Protein AF-A0A9E3U2T3-F1 (afdb_monomer_lite)

Foldseek 3Di:
DCLVCVVPDPVLVVQCPDPDQLSNQLSVQVVVLSPDDPVPRDPPVVSSLRSDDLVNCLVVLVLVSNQVVVVVCPPPDDDPPVCPVSNVLSVLLVVLLVQLVVCQVVLPLVSNQVSDDCVSQVPRPVCPVSNVLSVCSVVVVVLLVQLVVCVVVVVVVSNQVSCVVCVVNLPPGPSCVVSVLVNVLSVLLVVLVVLLVDLQRQLVVSLVSVVVSVVSVHDPSNVVCVVSNVLSVLLVVLVVQLVVLVVPDPDDDALVSLVSLLVSDDCVRQVPHPVCVVSVVVNVVSVVQVVLVVVLVVLLVVPDLVSLVVLLVSVVVGDPNHDPVSVVVNVLSVQLNVLVVQLVVCVVVVPPVSNVVSVVSNVD

Secondary structure (DSSP, 8-state):
-TTT-GGG-HHHHHHHT-S-HHHHHHHHHHHHHTTS-GGGSPPHHHHHTTSS-HHHHHHTT-HHHHHHHHHHH-TTS---TTTHHHHHHHHHHHHHHHHHHHHHHHT-HHHHHHH--HHHHTT-GGGHHHHHHHHTHHHHHHHHHHHHHHHHTT-HHHHHHHHHHTHHHHTT-GGGHHHHHHHHHHHHHHHHHHHHH-SSS-HHHHHHHHHHHHHTT--HHHHTTHHHHHHHHHHHHHHHHHHHHHHT--SS--HHHHHHHHHH--HHHHTT-GGGHHHHHHHHHHHHHHHHHHHHHHHHHT--HHHHHHHHHGGGTS-TTS-HHHHHHHHHHHHHHHHHHHHHHHHHHT-HHHHHHHHHHHH-

Structure (mmCIF, N/CA/C/O backbone):
data_AF-A0A9E3U2T3-F1
#
_entry.id   AF-A0A9E3U2T3-F1
#
loop_
_atom_site.group_PDB
_atom_site.id
_atom_site.type_symbol
_atom_site.label_atom_id
_atom_site.label_alt_id
_atom_site.label_comp_id
_atom_site.label_asym_id
_atom_site.label_entity_id
_atom_site.label_seq_id
_atom_site.pdbx_PDB_ins_code
_atom_site.Cartn_x
_atom_site.Cartn_y
_atom_site.Cartn_z
_atom_site.occupancy
_atom_site.B_iso_or_equiv
_atom_site.auth_seq_id
_atom_site.auth_comp_id
_atom_site.auth_asym_id
_atom_site.auth_atom_id
_atom_site.pdbx_PDB_model_num
ATOM 1 N N . ASP A 1 1 ? -34.387 -46.634 46.343 1.00 61.22 1 ASP A N 1
ATOM 2 C CA . ASP A 1 1 ? -34.882 -45.942 47.549 1.00 61.22 1 ASP A CA 1
ATOM 3 C C . ASP A 1 1 ? -34.558 -44.452 47.548 1.00 61.22 1 ASP A C 1
ATOM 5 O O . ASP A 1 1 ? -35.497 -43.676 47.438 1.00 61.22 1 ASP A O 1
ATOM 9 N N . ASP A 1 2 ? -33.288 -44.026 47.555 1.00 62.44 2 ASP A N 1
ATOM 10 C CA . ASP A 1 2 ? -32.929 -42.590 47.659 1.00 62.44 2 ASP A CA 1
ATOM 11 C C . ASP A 1 2 ? -33.458 -41.689 46.524 1.00 62.44 2 ASP A C 1
ATOM 13 O O . ASP A 1 2 ? -33.823 -40.544 46.768 1.00 62.44 2 ASP A O 1
ATOM 17 N N . PHE A 1 3 ? -33.551 -42.195 45.289 1.00 62.09 3 PHE A N 1
ATOM 18 C CA . PHE A 1 3 ? -34.118 -41.440 44.158 1.00 62.09 3 PHE A CA 1
ATOM 19 C C . PHE A 1 3 ? -35.652 -41.499 44.083 1.00 62.09 3 PHE A C 1
ATOM 21 O O . PHE A 1 3 ? -36.267 -40.631 43.473 1.00 62.09 3 PHE A O 1
ATOM 28 N N . GLU A 1 4 ? -36.274 -42.515 44.689 1.00 73.50 4 GLU A N 1
ATOM 29 C CA . GLU A 1 4 ? -37.733 -42.709 44.659 1.00 73.50 4 GLU A CA 1
ATOM 30 C C . GLU A 1 4 ? -38.429 -41.999 45.827 1.00 73.50 4 GLU A C 1
ATOM 32 O O . GLU A 1 4 ? -39.558 -41.531 45.690 1.00 73.50 4 GLU A O 1
ATOM 37 N N . ASN A 1 5 ? -37.745 -41.874 46.969 1.00 79.06 5 ASN A N 1
ATOM 38 C CA . ASN A 1 5 ? -38.200 -41.113 48.127 1.00 79.06 5 ASN A CA 1
ATOM 39 C C . ASN A 1 5 ? -37.052 -40.267 48.712 1.00 79.06 5 ASN A C 1
ATOM 41 O O . ASN A 1 5 ? -36.531 -40.584 49.785 1.00 79.06 5 ASN A O 1
ATOM 45 N N . PRO A 1 6 ? -36.665 -39.169 48.036 1.00 72.25 6 PRO A N 1
ATOM 46 C CA . PRO A 1 6 ? -35.539 -38.329 48.451 1.00 72.25 6 PRO A CA 1
ATOM 47 C C . PRO A 1 6 ? -35.699 -37.742 49.858 1.00 72.25 6 PRO A C 1
ATOM 49 O O . PRO A 1 6 ? -34.720 -37.606 50.585 1.00 72.25 6 PRO A O 1
ATOM 52 N N . ASN A 1 7 ? -36.934 -37.476 50.293 1.00 77.00 7 ASN A N 1
ATOM 53 C CA . ASN A 1 7 ? -37.216 -36.979 51.644 1.00 77.00 7 ASN A CA 1
ATOM 54 C C . ASN A 1 7 ? -36.947 -38.025 52.743 1.00 77.00 7 ASN A C 1
ATOM 56 O O . ASN A 1 7 ? -36.809 -37.659 53.907 1.00 77.00 7 ASN A O 1
ATOM 60 N N . GLY A 1 8 ? -36.918 -39.315 52.394 1.00 82.44 8 GLY A N 1
ATOM 61 C CA . GLY A 1 8 ? -36.577 -40.413 53.299 1.00 82.44 8 GLY A CA 1
ATOM 62 C C . GLY A 1 8 ? -35.098 -40.805 53.265 1.00 82.44 8 GLY A C 1
ATOM 63 O O . GLY A 1 8 ? -34.694 -41.673 54.035 1.00 82.44 8 GLY A O 1
ATOM 64 N N . SER A 1 9 ? -34.298 -40.189 52.386 1.00 88.94 9 SER A N 1
ATOM 65 C CA . SER A 1 9 ? -32.877 -40.498 52.251 1.00 88.94 9 SER A CA 1
ATOM 66 C C . SER A 1 9 ? -32.086 -39.975 53.448 1.00 88.94 9 SER A C 1
ATOM 68 O O . SER A 1 9 ? -32.135 -38.787 53.780 1.00 88.94 9 SER A O 1
ATOM 70 N N . GLN A 1 10 ? -31.301 -40.852 54.077 1.00 89.50 10 GLN A N 1
ATOM 71 C CA . GLN A 1 10 ? -30.403 -40.461 55.163 1.00 89.50 10 GLN A CA 1
ATOM 72 C C . GLN A 1 10 ? -29.335 -39.469 54.673 1.00 89.50 10 GLN A C 1
ATOM 74 O O . GLN A 1 10 ? -29.026 -38.514 55.381 1.00 89.50 10 GLN A O 1
ATOM 79 N N . LEU A 1 11 ? -28.853 -39.625 53.434 1.00 88.31 11 LEU A N 1
ATOM 80 C CA . LEU A 1 11 ? -27.885 -38.714 52.819 1.00 88.31 11 LEU A CA 1
ATOM 81 C C . LEU A 1 11 ? -28.464 -37.306 52.633 1.00 88.31 11 LEU A C 1
ATOM 83 O O . LEU A 1 11 ? -27.784 -36.325 52.916 1.00 88.31 11 LEU A O 1
ATOM 87 N N . TYR A 1 12 ? -29.724 -37.191 52.198 1.00 87.50 12 TYR A N 1
ATOM 88 C CA . TYR A 1 12 ? -30.392 -35.890 52.092 1.00 87.50 12 TYR A CA 1
ATOM 89 C C . TYR A 1 12 ? -30.463 -35.194 53.455 1.00 87.50 12 TYR A C 1
ATOM 91 O O . TYR A 1 12 ? -30.139 -34.013 53.565 1.00 87.50 12 TYR A O 1
ATOM 99 N N . MET A 1 13 ? -30.820 -35.933 54.509 1.00 89.19 13 MET A N 1
ATOM 100 C CA . MET A 1 13 ? -30.856 -35.388 55.866 1.00 89.19 13 MET A CA 1
ATOM 101 C C . MET A 1 13 ? -29.459 -34.981 56.346 1.00 89.19 13 MET A C 1
ATOM 103 O O . MET A 1 13 ? -29.314 -33.890 56.887 1.00 89.19 13 MET A O 1
ATOM 107 N N . GLU A 1 14 ? -28.427 -35.791 56.116 1.00 92.94 14 GLU A N 1
ATOM 108 C CA . GLU A 1 14 ? -27.043 -35.458 56.479 1.00 92.94 14 GLU A CA 1
ATOM 109 C C . GLU A 1 14 ? -26.546 -34.194 55.760 1.00 92.94 14 GLU A C 1
ATOM 111 O O . GLU A 1 14 ? -25.988 -33.302 56.400 1.00 92.94 14 GLU A O 1
ATOM 116 N N . LEU A 1 15 ? -26.822 -34.060 54.459 1.00 91.75 15 LEU A N 1
ATOM 117 C CA . LEU A 1 15 ? -26.457 -32.883 53.669 1.00 91.75 15 LEU A CA 1
ATOM 118 C C . LEU A 1 15 ? -27.230 -31.621 54.094 1.00 91.75 15 LEU A C 1
ATOM 120 O O . LEU A 1 15 ? -26.636 -30.550 54.209 1.00 91.75 15 LEU A O 1
ATOM 124 N N . MET A 1 16 ? -28.523 -31.742 54.416 1.00 90.19 16 MET A N 1
ATOM 125 C CA . MET A 1 16 ? -29.333 -30.639 54.958 1.00 90.19 16 MET A CA 1
ATOM 126 C C . MET A 1 16 ? -28.899 -30.203 56.368 1.00 90.19 16 MET A C 1
ATOM 128 O O . MET A 1 16 ? -29.184 -29.076 56.766 1.00 90.19 16 MET A O 1
ATOM 132 N N . HIS A 1 17 ? -28.198 -31.059 57.119 1.00 91.94 17 HIS A N 1
ATOM 133 C CA . HIS A 1 17 ? -27.599 -30.727 58.419 1.00 91.94 17 HIS A CA 1
ATOM 134 C C . HIS A 1 17 ? -26.103 -30.390 58.321 1.00 91.94 17 HIS A C 1
ATOM 136 O O . HIS A 1 17 ? -25.444 -30.237 59.353 1.00 91.94 17 HIS A O 1
ATOM 142 N N . SER A 1 18 ? -25.558 -30.252 57.107 1.00 93.88 18 SER A N 1
ATOM 143 C CA . SER A 1 18 ? -24.175 -29.821 56.909 1.00 93.88 18 SER A CA 1
ATOM 144 C C . SER A 1 18 ? -23.916 -28.498 57.647 1.00 93.88 18 SER A C 1
ATOM 146 O O . SER A 1 18 ? -24.774 -27.606 57.626 1.00 93.88 18 SER A O 1
ATOM 148 N N . PRO A 1 19 ? -22.754 -28.326 58.307 1.00 88.50 19 PRO A N 1
ATOM 149 C CA . PRO A 1 19 ? -22.376 -27.039 58.887 1.00 88.50 19 PRO A CA 1
ATOM 150 C C . PRO A 1 19 ? -22.131 -25.970 57.811 1.00 88.50 19 PRO A C 1
ATOM 152 O O . PRO A 1 19 ? -22.237 -24.784 58.110 1.00 88.50 19 PRO A O 1
ATOM 155 N N . ASP A 1 20 ? -21.836 -26.392 56.580 1.00 85.62 20 ASP A N 1
ATOM 156 C CA . ASP A 1 20 ? -21.649 -25.525 55.420 1.00 85.62 20 ASP A CA 1
ATOM 157 C C . ASP A 1 20 ? -23.006 -25.144 54.809 1.00 85.62 20 ASP A C 1
ATOM 159 O O . ASP A 1 20 ? -23.767 -26.005 54.357 1.00 85.62 20 ASP A O 1
ATOM 163 N N . GLU A 1 21 ? -23.308 -23.846 54.812 1.00 77.69 21 GLU A N 1
ATOM 164 C CA . GLU A 1 21 ? -24.545 -23.275 54.278 1.00 77.69 21 GLU A CA 1
ATOM 165 C C . GLU A 1 21 ? -24.707 -23.527 52.776 1.00 77.69 21 GLU A C 1
ATOM 167 O O . GLU A 1 21 ? -25.792 -23.914 52.349 1.00 77.69 21 GLU A O 1
ATOM 172 N N . GLN A 1 22 ? -23.621 -23.458 51.998 1.00 76.38 22 GLN A N 1
ATOM 173 C CA . GLN A 1 22 ? -23.669 -23.688 50.551 1.00 76.38 22 GLN A CA 1
ATOM 174 C C . GLN A 1 22 ? -24.064 -25.129 50.230 1.00 76.38 22 GLN A C 1
ATOM 176 O O . GLN A 1 22 ? -24.815 -25.382 49.288 1.00 76.38 22 GLN A O 1
ATOM 181 N N . VAL A 1 23 ? -23.595 -26.086 51.037 1.00 83.00 23 VAL A N 1
ATOM 182 C CA . VAL A 1 23 ? -23.966 -27.500 50.896 1.00 83.00 23 VAL A CA 1
ATOM 183 C C . VAL A 1 23 ? -25.451 -27.694 51.186 1.00 83.00 23 VAL A C 1
ATOM 185 O O . VAL A 1 23 ? -26.111 -28.440 50.462 1.00 83.00 23 VAL A O 1
ATOM 188 N N . ARG A 1 24 ? -26.000 -27.013 52.198 1.00 86.94 24 ARG A N 1
ATOM 189 C CA . ARG A 1 24 ? -27.434 -27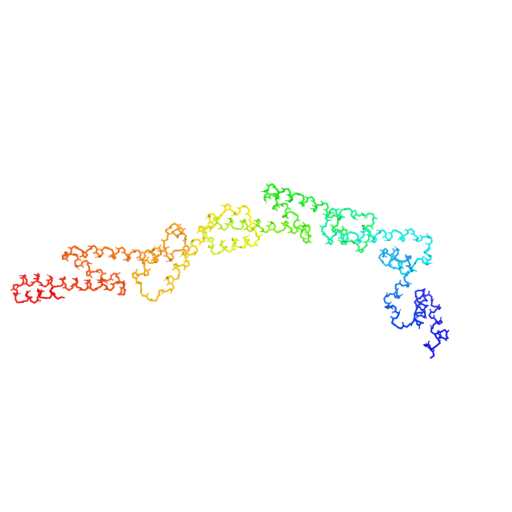.089 52.512 1.00 86.94 24 ARG A CA 1
ATOM 190 C C . ARG A 1 24 ? -28.284 -26.487 51.397 1.00 86.94 24 ARG A C 1
ATOM 192 O O . ARG A 1 24 ? -29.224 -27.140 50.947 1.00 86.94 24 ARG A O 1
ATOM 199 N N . ASP A 1 25 ? -27.924 -25.302 50.915 1.00 77.12 25 ASP A N 1
ATOM 200 C CA . ASP A 1 25 ? -28.669 -24.604 49.865 1.00 77.12 25 ASP A CA 1
ATOM 201 C C . ASP A 1 25 ? -28.625 -25.375 48.546 1.00 77.12 25 ASP A C 1
ATOM 203 O O . ASP A 1 25 ? -29.668 -25.627 47.941 1.00 77.12 25 ASP A O 1
ATOM 207 N N . LEU A 1 26 ? -27.443 -25.854 48.139 1.00 82.94 26 LEU A N 1
ATOM 208 C CA . LEU A 1 26 ? -27.295 -26.701 46.955 1.00 82.94 26 LEU A CA 1
ATOM 209 C C . LEU A 1 26 ? -28.137 -27.975 47.075 1.00 82.94 26 LEU A C 1
ATOM 211 O O . LEU A 1 26 ? -28.807 -28.370 46.125 1.00 82.94 26 LEU A O 1
ATOM 215 N N . THR A 1 27 ? -28.138 -28.607 48.248 1.00 85.75 27 THR A N 1
ATOM 216 C CA . THR A 1 27 ? -28.924 -29.821 48.503 1.00 85.75 27 THR A CA 1
ATOM 217 C C . THR A 1 27 ? -30.422 -29.546 48.409 1.00 85.75 27 THR A C 1
ATOM 219 O O . THR A 1 27 ? -31.152 -30.315 47.778 1.00 85.75 27 THR A O 1
ATOM 222 N N . HIS A 1 28 ? -30.885 -28.432 48.981 1.00 82.69 28 HIS A N 1
ATOM 223 C CA . HIS A 1 28 ? -32.276 -28.007 48.879 1.00 82.69 28 HIS A CA 1
ATOM 224 C C . HIS A 1 28 ? -32.682 -27.761 47.419 1.00 82.69 28 HIS A C 1
ATOM 226 O O . HIS A 1 28 ? -33.719 -28.256 46.967 1.00 82.69 28 HIS A O 1
ATOM 232 N N . TYR A 1 29 ? -31.842 -27.057 46.659 1.00 77.69 29 TYR A N 1
ATOM 233 C CA . TYR A 1 29 ? -32.100 -26.734 45.259 1.00 77.69 29 TYR A CA 1
ATOM 234 C C . TYR A 1 29 ? -32.064 -27.951 44.343 1.00 77.69 29 TYR A C 1
ATOM 236 O O . TYR A 1 29 ? -32.981 -28.128 43.544 1.00 77.69 29 TYR A O 1
ATOM 244 N N . LEU A 1 30 ? -31.067 -28.828 44.474 1.00 82.56 30 LEU A N 1
ATOM 245 C CA . LEU A 1 30 ? -31.006 -30.069 43.699 1.00 82.56 30 LEU A CA 1
ATOM 246 C C . LEU A 1 30 ? -32.258 -30.926 43.931 1.00 82.56 30 LEU A C 1
ATOM 248 O O . LEU A 1 30 ? -32.783 -31.508 42.981 1.00 82.56 30 LEU A O 1
ATOM 252 N N . MET A 1 31 ? -32.801 -30.937 45.153 1.00 83.62 31 MET A N 1
ATOM 253 C CA . MET A 1 31 ? -34.059 -31.634 45.433 1.00 83.62 31 MET A CA 1
ATOM 254 C C . MET A 1 31 ? -35.308 -30.931 44.908 1.00 83.62 31 MET A C 1
ATOM 256 O O . MET A 1 31 ? -36.280 -31.609 44.568 1.00 83.62 31 MET A O 1
ATOM 260 N N . GLN A 1 32 ? -35.316 -29.601 44.800 1.00 79.81 32 GLN A N 1
ATOM 261 C CA . GLN A 1 32 ? -36.373 -28.914 44.057 1.00 79.81 32 GLN A CA 1
ATOM 262 C C . GLN A 1 32 ? -36.290 -29.232 42.561 1.00 79.81 32 GLN A C 1
ATOM 264 O O . GLN A 1 32 ? -37.312 -29.554 41.958 1.00 79.81 32 GLN A O 1
ATOM 269 N N . LEU A 1 33 ? -35.088 -29.205 41.981 1.00 81.88 33 LEU A N 1
ATOM 270 C CA . LEU A 1 33 ? -34.841 -29.482 40.564 1.00 81.88 33 LEU A CA 1
ATOM 271 C C . LEU A 1 33 ? -35.196 -30.916 40.170 1.00 81.88 33 LEU A C 1
ATOM 273 O O . LEU A 1 33 ? -35.733 -31.128 39.088 1.00 81.88 33 LEU A O 1
ATOM 277 N N . ALA A 1 34 ? -35.007 -31.882 41.072 1.00 83.31 34 ALA A N 1
ATOM 278 C CA . ALA A 1 34 ? -35.418 -33.272 40.872 1.00 83.31 34 ALA A CA 1
ATOM 279 C C . ALA A 1 34 ? -36.931 -33.449 40.615 1.00 83.31 34 ALA A C 1
ATOM 281 O O . ALA A 1 34 ? -37.355 -34.510 40.161 1.00 83.31 34 ALA A O 1
ATOM 282 N N . ARG A 1 35 ? -37.757 -32.429 40.899 1.00 80.56 35 ARG A N 1
ATOM 283 C CA . ARG A 1 35 ? -39.205 -32.435 40.626 1.00 80.56 35 ARG A CA 1
ATOM 284 C C . ARG A 1 35 ? -39.567 -31.936 39.226 1.00 80.56 35 ARG A C 1
ATOM 286 O O . ARG A 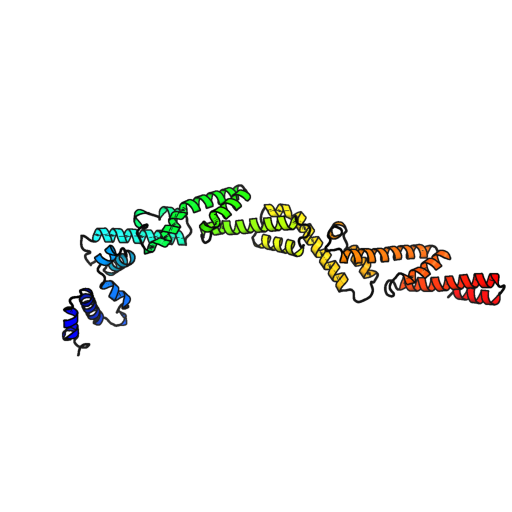1 35 ? -40.716 -32.096 38.818 1.00 80.56 35 ARG A O 1
ATOM 293 N N . TYR A 1 36 ? -38.628 -31.318 38.517 1.00 81.50 36 TYR A N 1
ATOM 294 C CA . TYR A 1 36 ? -38.815 -30.835 37.151 1.00 81.50 36 TYR A CA 1
ATOM 295 C C . TYR A 1 36 ? -38.405 -31.916 36.143 1.00 81.50 36 TYR A C 1
ATOM 297 O O . TYR A 1 36 ? -37.631 -32.821 36.459 1.00 81.50 36 TYR A O 1
ATOM 305 N N . ASN A 1 37 ? -38.916 -31.843 34.909 1.00 84.19 37 ASN A N 1
ATOM 306 C CA . ASN A 1 37 ? -38.413 -32.718 33.849 1.00 84.19 37 ASN A CA 1
ATOM 307 C C . ASN A 1 37 ? -36.970 -32.339 33.523 1.00 84.19 37 ASN A C 1
ATOM 309 O O . ASN A 1 37 ? -36.625 -31.163 33.525 1.00 84.19 37 ASN A O 1
ATOM 313 N N . LEU A 1 38 ? -36.147 -33.319 33.144 1.00 82.38 38 LEU A N 1
ATOM 314 C CA . LEU A 1 38 ? -34.732 -33.093 32.824 1.00 82.38 38 LEU A CA 1
ATOM 315 C C . LEU A 1 38 ? -34.512 -32.013 31.745 1.00 82.38 38 LEU A C 1
ATOM 317 O O . LEU A 1 38 ? -33.500 -31.326 31.772 1.00 82.38 38 LEU A O 1
ATOM 321 N N . ALA A 1 39 ? -35.458 -31.850 30.813 1.00 84.31 39 ALA A N 1
ATOM 322 C CA . ALA A 1 39 ? -35.408 -30.811 29.780 1.00 84.31 39 ALA A CA 1
ATOM 323 C C . ALA A 1 39 ? -35.590 -29.381 30.327 1.00 84.31 39 ALA A C 1
ATOM 325 O O . ALA A 1 39 ? -35.188 -28.427 29.665 1.00 84.31 39 ALA A O 1
ATOM 326 N N . ASP A 1 40 ? -36.172 -29.251 31.520 1.00 80.00 40 ASP A N 1
ATOM 327 C CA . ASP A 1 40 ? -36.457 -27.990 32.206 1.00 80.00 40 ASP A CA 1
ATOM 328 C C . ASP A 1 40 ? -35.436 -27.699 33.324 1.00 80.00 40 ASP A C 1
ATOM 330 O O . ASP A 1 40 ? -35.485 -26.637 33.946 1.00 80.00 40 ASP A O 1
ATOM 334 N N . VAL A 1 41 ? -34.514 -28.633 33.601 1.00 77.62 41 VAL A N 1
ATOM 335 C CA . VAL A 1 41 ? -33.457 -28.453 34.603 1.00 77.62 41 VAL A CA 1
ATOM 336 C C . VAL A 1 41 ? -32.351 -27.575 34.005 1.00 77.62 41 VAL A C 1
ATOM 338 O O . VAL A 1 41 ? -31.772 -27.943 32.977 1.00 77.62 41 VAL A O 1
ATOM 341 N N . PRO A 1 42 ? -32.028 -26.425 34.623 1.00 72.88 42 PRO A N 1
ATOM 342 C CA . PRO A 1 42 ? -30.962 -25.565 34.140 1.00 72.88 42 PRO A CA 1
ATOM 343 C C . PRO A 1 42 ? -29.589 -26.255 34.280 1.00 72.88 42 PRO A C 1
ATOM 345 O O . PRO A 1 42 ? -29.412 -27.118 35.146 1.00 72.88 42 PRO A O 1
ATOM 348 N N . PRO A 1 43 ? -28.599 -25.903 33.438 1.00 78.81 43 PRO A N 1
ATOM 349 C CA . PRO A 1 43 ? -27.227 -26.393 33.556 1.00 78.81 43 PRO A CA 1
ATOM 350 C C . PRO A 1 43 ? -26.679 -26.264 34.985 1.00 78.81 43 PRO A C 1
ATOM 352 O O . PRO A 1 43 ? -26.964 -25.289 35.673 1.00 78.81 43 PRO A O 1
ATOM 355 N N . VAL A 1 44 ? -25.846 -27.214 35.425 1.00 69.81 44 VAL A N 1
ATOM 356 C CA . VAL A 1 44 ? -25.283 -27.249 36.796 1.00 69.81 44 VAL A CA 1
ATOM 357 C C . VAL A 1 44 ? -24.575 -25.942 37.168 1.00 69.81 44 VAL A C 1
ATOM 359 O O . VAL A 1 44 ? -24.713 -25.462 38.290 1.00 69.81 44 VAL A O 1
ATOM 362 N N . ASP A 1 45 ? -23.887 -25.327 36.210 1.00 64.19 45 ASP A N 1
ATOM 363 C CA . ASP A 1 45 ? -23.208 -24.039 36.363 1.00 64.19 45 ASP A CA 1
ATOM 364 C C . ASP A 1 45 ? -24.183 -22.920 36.790 1.00 64.19 45 ASP A C 1
ATOM 366 O O . ASP A 1 45 ? -23.819 -22.007 37.527 1.00 64.19 45 ASP A O 1
ATOM 370 N N . GLU A 1 46 ? -25.448 -23.011 36.368 1.00 65.44 46 GLU A N 1
ATOM 371 C CA . GLU A 1 46 ? -26.520 -22.086 36.740 1.00 65.44 46 GLU A CA 1
ATOM 372 C C . GLU A 1 46 ? -27.108 -22.373 38.122 1.00 65.44 46 GLU A C 1
ATOM 374 O O . GLU A 1 46 ? -27.560 -21.443 38.786 1.00 65.44 46 GLU A O 1
ATOM 379 N N . VAL A 1 47 ? -27.074 -23.632 38.565 1.00 65.44 47 VAL A N 1
ATOM 380 C CA . VAL A 1 47 ? -27.514 -24.049 39.905 1.00 65.44 47 VAL A CA 1
ATOM 381 C C . VAL A 1 47 ? -26.512 -23.589 40.963 1.00 65.44 47 VAL A C 1
ATOM 383 O O . VAL A 1 47 ? -26.902 -23.091 42.013 1.00 65.44 47 VAL A O 1
ATOM 386 N N . LEU A 1 48 ? -25.212 -23.677 40.666 1.00 65.94 48 LEU A N 1
ATOM 387 C CA . LEU A 1 48 ? -24.149 -23.210 41.563 1.00 65.94 48 LEU A CA 1
ATOM 388 C C . LEU A 1 48 ? -24.184 -21.687 41.779 1.00 65.94 48 LEU A C 1
ATOM 390 O O . LEU A 1 48 ? -23.796 -21.206 42.840 1.00 65.94 48 LEU A O 1
ATOM 394 N N . LEU A 1 49 ? -24.700 -20.927 40.808 1.00 64.00 49 LEU A N 1
ATOM 395 C CA . LEU A 1 49 ? -24.912 -19.482 40.930 1.00 64.00 49 LEU A CA 1
ATOM 396 C C . LEU A 1 49 ? -25.973 -19.105 41.976 1.00 64.00 49 LEU A C 1
ATOM 398 O O . LEU A 1 49 ? -25.918 -17.992 42.492 1.00 64.00 49 LEU A O 1
ATOM 402 N N . TRP A 1 50 ? -26.904 -20.004 42.310 1.00 64.12 50 TRP A N 1
ATOM 403 C CA . TRP A 1 50 ? -27.907 -19.791 43.363 1.00 64.12 50 TRP A CA 1
ATOM 404 C C . TRP A 1 50 ? -27.371 -20.030 44.774 1.00 64.12 50 TRP A C 1
ATOM 406 O O . TRP A 1 50 ? -27.962 -19.554 45.737 1.00 64.12 50 TRP A O 1
ATOM 416 N N . CYS A 1 51 ? -26.247 -20.737 44.896 1.00 61.16 51 CYS A N 1
ATOM 417 C CA . CYS A 1 51 ? -25.563 -20.963 46.169 1.00 61.16 51 CYS A CA 1
ATOM 418 C C . CYS A 1 51 ? -24.647 -19.797 46.561 1.00 61.16 51 CYS A C 1
ATOM 420 O O . CYS A 1 51 ? -24.155 -19.755 47.686 1.00 61.16 51 CYS A O 1
ATOM 422 N N . ASN A 1 52 ? -24.395 -18.857 45.644 1.00 68.81 52 ASN A N 1
ATOM 423 C CA . ASN A 1 52 ? -23.673 -17.635 45.965 1.00 68.81 52 ASN A CA 1
ATOM 424 C C . ASN A 1 52 ? -24.643 -16.638 46.588 1.00 68.81 52 ASN A C 1
ATOM 426 O O . ASN A 1 52 ? -25.623 -16.238 45.954 1.00 68.81 52 ASN A O 1
ATOM 430 N N . SER A 1 53 ? -24.349 -16.194 47.808 1.00 83.25 53 SER A N 1
ATOM 431 C CA . SER A 1 53 ? -25.138 -15.129 48.406 1.00 83.25 53 SER A CA 1
ATOM 432 C C . SER A 1 53 ? -24.938 -13.835 47.610 1.00 83.25 53 SER A C 1
ATOM 434 O O . SER A 1 53 ? -23.847 -13.519 47.121 1.00 83.25 53 SER A O 1
ATOM 436 N N . LEU A 1 54 ? -26.015 -13.063 47.456 1.00 86.19 54 LEU A N 1
ATOM 437 C CA . LEU A 1 54 ? -25.948 -11.749 46.819 1.00 86.19 54 LEU A CA 1
ATOM 438 C C . LEU A 1 54 ? -24.947 -10.835 47.552 1.00 86.19 54 LEU A C 1
ATOM 440 O O . LEU A 1 54 ? -24.262 -10.043 46.908 1.00 86.19 54 LEU A O 1
ATOM 444 N N . ASP A 1 55 ? -24.828 -10.990 48.873 1.00 88.69 55 ASP A N 1
ATOM 445 C CA . ASP A 1 55 ? -23.821 -10.339 49.713 1.00 88.69 55 ASP A CA 1
ATOM 446 C C . ASP A 1 55 ? -22.392 -10.664 49.273 1.00 88.69 55 ASP A C 1
ATOM 448 O O . ASP A 1 55 ? -21.602 -9.745 49.048 1.00 88.69 55 ASP A O 1
ATOM 452 N N . ASP A 1 56 ? -22.068 -11.945 49.078 1.00 90.62 56 ASP A N 1
ATOM 453 C CA . ASP A 1 56 ? -20.732 -12.380 48.665 1.00 90.62 56 ASP A CA 1
ATOM 454 C C . ASP A 1 56 ? -20.377 -11.859 47.271 1.00 90.62 56 ASP A C 1
ATOM 456 O O . ASP A 1 56 ? -19.266 -11.371 47.057 1.00 90.62 56 ASP A O 1
ATOM 460 N N . LEU A 1 57 ? -21.324 -11.895 46.326 1.00 92.38 57 LEU A N 1
ATOM 461 C CA . LEU A 1 57 ? -21.116 -11.375 44.969 1.00 92.38 57 LEU A CA 1
ATOM 462 C C . LEU A 1 57 ? -20.848 -9.865 44.978 1.00 92.38 57 LEU A C 1
ATOM 464 O O . LEU A 1 57 ? -19.928 -9.387 44.311 1.00 92.38 57 LEU A O 1
ATOM 468 N N . LEU A 1 58 ? -21.623 -9.104 45.755 1.00 93.00 58 LEU A N 1
ATOM 469 C CA . LEU A 1 58 ? -21.440 -7.658 45.891 1.00 93.00 58 LEU A CA 1
ATOM 470 C C . LEU A 1 58 ? -20.137 -7.324 46.639 1.00 93.00 58 LEU A C 1
ATOM 472 O O . LEU A 1 58 ? -19.424 -6.403 46.234 1.00 93.00 58 LEU A O 1
ATOM 476 N N . ALA A 1 59 ? -19.779 -8.090 47.673 1.00 93.06 59 ALA A N 1
ATOM 477 C CA . ALA A 1 59 ? -18.521 -7.942 48.407 1.00 93.06 59 ALA A CA 1
ATOM 478 C C . ALA A 1 59 ? -17.299 -8.256 47.525 1.00 93.06 59 ALA A C 1
ATOM 480 O O . ALA A 1 59 ? -16.304 -7.526 47.555 1.00 93.06 59 ALA A O 1
ATOM 481 N N . ALA A 1 60 ? -17.399 -9.287 46.682 1.00 94.31 60 ALA A N 1
ATOM 482 C CA . ALA A 1 60 ? -16.397 -9.658 45.684 1.00 94.31 60 ALA A CA 1
ATOM 483 C C . ALA A 1 60 ? -16.372 -8.723 44.459 1.00 94.31 60 ALA A C 1
ATOM 485 O O . ALA A 1 60 ? -15.471 -8.832 43.624 1.00 94.31 60 ALA A O 1
ATOM 486 N N . ARG A 1 61 ? -17.319 -7.777 44.360 1.00 95.50 61 ARG A N 1
ATOM 487 C CA . ARG A 1 61 ? -17.503 -6.856 43.223 1.00 95.50 61 ARG A CA 1
ATOM 488 C C . ARG A 1 61 ? -17.793 -7.567 41.899 1.00 95.50 61 ARG A C 1
ATOM 490 O O . ARG A 1 61 ? -17.469 -7.045 40.827 1.00 95.50 61 ARG A O 1
ATOM 497 N N . ASP A 1 62 ? -18.423 -8.736 41.959 1.00 95.12 62 ASP A N 1
ATOM 498 C CA . ASP A 1 62 ? -18.932 -9.441 40.785 1.00 95.12 62 ASP A CA 1
ATOM 499 C C . ASP A 1 62 ? -20.323 -8.909 40.413 1.00 95.12 62 ASP A C 1
ATOM 501 O O . ASP A 1 62 ? -21.370 -9.531 40.618 1.00 95.12 62 ASP A O 1
ATOM 505 N N . TRP A 1 63 ? -20.333 -7.677 39.899 1.00 95.94 63 TRP A N 1
ATOM 506 C CA . TRP A 1 63 ? -21.566 -6.966 39.571 1.00 95.94 63 TRP A CA 1
ATOM 507 C C . TRP A 1 63 ? -22.363 -7.654 38.454 1.00 95.94 63 TRP A C 1
ATOM 509 O O . TRP A 1 63 ? -23.588 -7.552 38.443 1.00 95.94 63 TRP A O 1
ATOM 519 N N . ASP A 1 64 ? -21.696 -8.347 37.524 1.00 95.31 64 ASP A N 1
ATOM 520 C CA . ASP A 1 64 ? -22.360 -9.078 36.441 1.00 95.31 64 ASP A CA 1
ATOM 521 C C . ASP A 1 64 ? -23.189 -10.235 37.003 1.00 95.31 64 ASP A C 1
ATOM 523 O O . ASP A 1 64 ? -24.379 -10.331 36.695 1.00 95.31 64 ASP A O 1
ATOM 527 N N . MET A 1 65 ? -22.591 -11.075 37.854 1.00 91.69 65 MET A N 1
ATOM 528 C CA . MET A 1 65 ? -23.303 -12.197 38.469 1.00 91.69 65 MET A CA 1
ATOM 529 C C . MET A 1 65 ? -24.395 -11.717 39.423 1.00 91.69 65 MET A C 1
ATOM 531 O O . MET A 1 65 ? -25.503 -12.247 39.385 1.00 91.69 65 MET A O 1
ATOM 535 N N . ALA A 1 66 ? -24.147 -10.655 40.198 1.00 93.31 66 ALA A N 1
ATOM 536 C CA . ALA A 1 66 ? -25.163 -10.066 41.071 1.00 93.31 66 ALA A CA 1
ATOM 537 C C . ALA A 1 66 ? -26.395 -9.575 40.283 1.00 93.31 66 ALA A C 1
ATOM 539 O O . ALA A 1 66 ? -27.536 -9.834 40.669 1.00 93.31 66 ALA A O 1
ATOM 540 N N . VAL A 1 67 ? -26.191 -8.895 39.147 1.00 94.62 67 VAL A N 1
ATOM 541 C CA . VAL A 1 67 ? -27.296 -8.425 38.293 1.00 94.62 67 VAL A CA 1
ATOM 542 C C . VAL A 1 67 ? -28.017 -9.589 37.614 1.00 94.62 67 VAL A C 1
ATOM 544 O O . VAL A 1 67 ? -29.245 -9.561 37.530 1.00 94.62 67 VAL A O 1
ATOM 547 N N . GLN A 1 68 ? -27.293 -10.613 37.156 1.00 92.06 68 GLN A N 1
ATOM 548 C CA . GLN A 1 68 ? -27.902 -11.811 36.571 1.00 92.06 68 GLN A CA 1
ATOM 549 C C . GLN A 1 68 ? -28.748 -12.578 37.590 1.00 92.06 68 GLN A C 1
ATOM 551 O O . GLN A 1 68 ? -29.867 -12.971 37.262 1.00 92.06 68 GLN A O 1
ATOM 556 N N . LEU A 1 69 ? -28.263 -12.731 38.827 1.00 89.25 69 LEU A N 1
ATOM 557 C CA . LEU A 1 69 ? -29.010 -13.357 39.916 1.00 89.25 69 LEU A CA 1
ATOM 558 C C . LEU A 1 69 ? -30.314 -12.593 40.181 1.00 89.25 69 LEU A C 1
ATOM 560 O O . LEU A 1 69 ? -31.387 -13.186 40.155 1.00 89.25 69 LEU A O 1
ATOM 564 N N . VAL A 1 70 ? -30.250 -11.263 40.305 1.00 90.75 70 VAL A N 1
ATOM 565 C CA . VAL A 1 70 ? -31.436 -10.410 40.513 1.00 90.75 70 VAL A CA 1
ATOM 566 C C . VAL A 1 70 ? -32.435 -10.483 39.356 1.00 90.75 70 VAL A C 1
ATOM 568 O O . VAL A 1 70 ? -33.641 -10.508 39.586 1.00 90.75 70 VAL A O 1
ATOM 571 N N . GLN A 1 71 ? -31.970 -10.530 38.105 1.00 90.31 71 GLN A N 1
ATOM 572 C CA . GLN A 1 71 ? -32.859 -10.684 36.947 1.00 90.31 71 GLN A CA 1
ATOM 573 C C . GLN A 1 71 ? -33.560 -12.048 36.927 1.00 90.31 71 GLN A C 1
ATOM 575 O O . GLN A 1 71 ? -34.702 -12.131 36.476 1.00 90.31 71 GLN A O 1
ATOM 580 N N . ARG A 1 72 ? -32.890 -13.098 37.419 1.00 83.38 72 ARG A N 1
ATOM 581 C CA . ARG A 1 72 ? -33.411 -14.472 37.486 1.00 83.38 72 ARG A CA 1
ATOM 582 C C . ARG A 1 72 ? -34.392 -14.685 38.640 1.00 83.38 72 ARG A C 1
ATOM 584 O O . ARG A 1 72 ? -35.407 -15.332 38.418 1.00 83.38 72 ARG A O 1
ATOM 591 N N . MET A 1 73 ? -34.123 -14.096 39.809 1.00 81.00 73 MET A N 1
ATOM 592 C CA . MET A 1 73 ? -35.031 -14.070 40.973 1.00 81.00 73 MET A CA 1
ATOM 593 C C . MET A 1 73 ? -36.428 -13.519 40.611 1.00 81.00 73 MET A C 1
ATOM 595 O O . MET A 1 73 ? -37.463 -13.890 41.166 1.00 81.00 73 MET A O 1
ATOM 599 N N . GLY A 1 74 ? -36.485 -12.659 39.590 1.00 79.50 74 GLY A N 1
ATOM 600 C CA . GLY A 1 74 ? -37.728 -12.105 39.079 1.00 79.50 74 GLY A CA 1
ATOM 601 C C . GLY A 1 74 ? -38.315 -11.026 39.999 1.00 79.50 74 GLY A C 1
ATOM 602 O O . GLY A 1 74 ? -37.810 -10.749 41.083 1.00 79.50 74 GLY A O 1
ATOM 603 N N . PRO A 1 75 ? -39.394 -10.354 39.570 1.00 82.88 75 PRO A N 1
ATOM 604 C CA . PRO A 1 75 ? -39.926 -9.187 40.275 1.00 82.88 75 PRO A CA 1
ATOM 605 C C . PRO A 1 75 ? -40.667 -9.519 41.582 1.00 82.88 75 PRO A C 1
ATOM 607 O O . PRO A 1 75 ? -41.071 -8.595 42.286 1.00 82.88 75 PRO A O 1
ATOM 610 N N . GLN A 1 76 ? -40.917 -10.802 41.874 1.00 77.81 76 GLN A N 1
ATOM 611 C CA . GLN A 1 76 ? -41.695 -11.235 43.041 1.00 77.81 76 GLN A CA 1
ATOM 612 C C . GLN A 1 76 ? -40.830 -11.515 44.276 1.00 77.81 76 GLN A C 1
ATOM 614 O O . GLN A 1 76 ? -41.342 -11.430 45.393 1.00 77.81 76 GLN A O 1
ATOM 619 N N . GLU A 1 77 ? -39.541 -11.814 44.102 1.00 81.12 77 GLU A N 1
ATOM 620 C CA . GLU A 1 77 ? -38.630 -12.021 45.226 1.00 81.12 77 GLU A CA 1
ATOM 621 C C . GLU A 1 77 ? -38.213 -10.692 45.859 1.00 81.12 77 GLU A C 1
ATOM 623 O O . GLU A 1 77 ? -37.839 -9.723 45.191 1.00 81.12 77 GLU A O 1
ATOM 628 N N . GLN A 1 78 ? -38.308 -10.635 47.188 1.00 83.62 78 GLN A N 1
ATOM 629 C CA . GLN A 1 78 ? -37.950 -9.448 47.950 1.00 83.62 78 GLN A CA 1
ATOM 630 C C . GLN A 1 78 ? -36.443 -9.424 48.189 1.00 83.62 78 GLN A C 1
ATOM 632 O O . GLN A 1 78 ? -35.917 -10.188 48.994 1.00 83.62 78 GLN A O 1
ATOM 637 N N . ILE A 1 79 ? -35.756 -8.496 47.524 1.00 88.38 79 ILE A N 1
ATOM 638 C CA . ILE A 1 79 ? -34.355 -8.191 47.818 1.00 88.38 79 ILE A CA 1
ATOM 639 C C . ILE A 1 79 ? -34.284 -7.594 49.235 1.00 88.38 79 ILE A C 1
ATOM 641 O O . ILE A 1 79 ? -35.034 -6.652 49.526 1.00 88.38 79 ILE A O 1
ATOM 645 N N . PRO A 1 80 ? -33.392 -8.084 50.117 1.00 87.88 80 PRO A N 1
ATOM 646 C CA . PRO A 1 80 ? -33.211 -7.512 51.445 1.00 87.88 80 PRO A CA 1
ATOM 647 C C . PRO A 1 80 ? -32.975 -5.998 51.384 1.00 87.88 80 PRO A C 1
ATOM 649 O O . PRO A 1 80 ? -32.159 -5.517 50.599 1.00 87.88 80 PRO A O 1
ATOM 652 N N . ALA A 1 81 ? -33.660 -5.230 52.240 1.00 89.00 81 ALA A N 1
ATOM 653 C CA . ALA A 1 81 ? -33.676 -3.762 52.163 1.00 89.00 81 ALA A CA 1
ATOM 654 C C . ALA A 1 81 ? -32.280 -3.111 52.231 1.00 89.00 81 ALA A C 1
ATOM 656 O O . ALA A 1 81 ? -32.065 -2.044 51.656 1.00 89.00 81 ALA A O 1
ATOM 657 N N . HIS A 1 82 ? -31.332 -3.754 52.917 1.00 90.06 82 HIS A N 1
ATOM 658 C CA . HIS A 1 82 ? -29.950 -3.289 53.012 1.00 90.06 82 HIS A CA 1
ATOM 659 C C . HIS A 1 82 ? -29.154 -3.492 51.705 1.00 90.06 82 HIS A C 1
ATOM 661 O O . HIS A 1 82 ? -28.220 -2.737 51.450 1.00 90.06 82 HIS A O 1
ATOM 667 N N . LEU A 1 83 ? -29.558 -4.433 50.840 1.00 92.50 83 LEU A N 1
ATOM 668 C CA . LEU A 1 83 ? -28.913 -4.729 49.551 1.00 92.50 83 LEU A CA 1
ATOM 669 C C . LEU A 1 83 ? -29.521 -3.977 48.376 1.00 92.50 83 LEU A C 1
ATOM 671 O O . LEU A 1 83 ? -28.857 -3.811 47.355 1.00 92.50 83 LEU A O 1
ATOM 675 N N . THR A 1 84 ? -30.744 -3.461 48.504 1.00 92.56 84 THR A N 1
ATOM 676 C CA . THR A 1 84 ? -31.442 -2.755 47.419 1.00 92.56 84 THR A CA 1
ATOM 677 C C . THR A 1 84 ? -30.601 -1.631 46.803 1.00 92.56 84 THR A C 1
ATOM 679 O O . THR A 1 84 ? -30.580 -1.465 45.582 1.00 92.56 84 THR A O 1
ATOM 682 N N . GLN A 1 85 ? -29.864 -0.871 47.623 1.00 94.88 85 GLN A N 1
ATOM 683 C CA . GLN A 1 85 ? -28.989 0.199 47.129 1.00 94.88 85 GLN A CA 1
ATOM 684 C C . GLN A 1 85 ? -27.773 -0.342 46.365 1.00 94.88 85 GLN A C 1
ATOM 686 O O . GLN A 1 85 ? -27.453 0.177 45.294 1.00 94.88 85 GLN A O 1
ATOM 691 N N . LEU A 1 86 ? -27.137 -1.398 46.881 1.00 94.31 86 LEU A N 1
ATOM 692 C CA . LEU A 1 86 ? -25.973 -2.033 46.261 1.00 94.31 86 LEU A CA 1
ATOM 693 C C . LEU A 1 86 ? -26.343 -2.716 44.940 1.00 94.31 86 LEU A C 1
ATOM 695 O O . LEU A 1 86 ? -25.627 -2.577 43.954 1.00 94.31 86 LEU A O 1
ATOM 699 N N . VAL A 1 87 ? -27.507 -3.366 44.872 1.00 94.50 87 VAL A N 1
ATOM 700 C CA . VAL A 1 87 ? -28.048 -3.923 43.623 1.00 94.50 87 VAL A CA 1
ATOM 701 C C . VAL A 1 87 ? -28.315 -2.821 42.599 1.00 94.50 87 VAL A C 1
ATOM 703 O O . VAL A 1 87 ? -27.938 -2.955 41.435 1.00 94.50 87 VAL A O 1
ATOM 706 N N . GLY A 1 88 ? -28.924 -1.705 43.013 1.00 95.31 88 GLY A N 1
ATOM 707 C CA . GLY A 1 88 ? -29.137 -0.556 42.129 1.00 95.31 88 GLY A CA 1
ATOM 708 C C . GLY A 1 88 ? -27.826 0.073 41.638 1.00 95.31 88 GLY A C 1
ATOM 709 O O . GLY A 1 88 ? -27.751 0.601 40.527 1.00 95.31 88 GLY A O 1
ATOM 710 N N . GLU A 1 89 ? -26.760 0.021 42.436 1.00 96.06 89 GLU A N 1
ATOM 711 C CA . GLU A 1 89 ? -25.412 0.379 41.997 1.00 96.06 89 GLU A CA 1
ATOM 712 C C . GLU A 1 89 ? -24.847 -0.631 40.990 1.00 96.06 89 GLU A C 1
ATOM 714 O O . GLU A 1 89 ? -24.435 -0.219 39.905 1.00 96.06 89 GLU A O 1
ATOM 719 N N . ALA A 1 90 ? -24.909 -1.932 41.284 1.00 96.12 90 ALA A N 1
ATOM 720 C CA . ALA A 1 90 ? -24.462 -2.999 40.390 1.00 96.12 90 ALA A CA 1
ATOM 721 C C . ALA A 1 90 ? -25.140 -2.905 39.011 1.00 96.12 90 ALA A C 1
ATOM 723 O O . ALA A 1 90 ? -24.465 -2.905 37.981 1.00 96.12 90 ALA A O 1
ATOM 724 N N . GLN A 1 91 ? -26.461 -2.697 38.972 1.00 96.62 91 GLN A N 1
ATOM 725 C CA . GLN A 1 91 ? -27.218 -2.494 37.732 1.00 96.62 91 GLN A CA 1
ATOM 726 C C . GLN A 1 91 ? -26.721 -1.281 36.934 1.00 96.62 91 GLN A C 1
ATOM 728 O O . GLN A 1 91 ? -26.534 -1.376 35.719 1.00 96.62 91 GLN A O 1
ATOM 733 N N . ARG A 1 92 ? -26.461 -0.143 37.597 1.00 97.44 92 ARG A N 1
ATOM 734 C CA . ARG A 1 92 ? -25.910 1.057 36.941 1.00 97.44 92 ARG A CA 1
ATOM 735 C C . ARG A 1 92 ? -24.509 0.810 36.384 1.00 97.44 92 ARG A C 1
ATOM 737 O O . ARG A 1 92 ? -24.222 1.246 35.269 1.00 97.44 92 ARG A O 1
ATOM 744 N N . ARG A 1 93 ? -23.656 0.094 37.120 1.00 97.62 93 ARG A N 1
ATOM 745 C CA . ARG A 1 93 ? -22.293 -0.267 36.696 1.00 97.62 93 ARG A CA 1
ATOM 746 C C . ARG A 1 93 ? -22.308 -1.190 35.479 1.00 97.62 93 ARG A C 1
ATOM 748 O O . ARG A 1 93 ? -21.636 -0.899 34.490 1.00 97.62 93 ARG A O 1
ATOM 755 N N . VAL A 1 94 ? -23.128 -2.243 35.503 1.00 97.44 94 VAL A N 1
ATOM 756 C CA . VAL A 1 94 ? -23.303 -3.163 34.368 1.00 97.44 94 VAL A CA 1
ATOM 757 C C . VAL A 1 94 ? -23.855 -2.420 33.150 1.00 97.44 94 VAL A C 1
ATOM 759 O O . VAL A 1 94 ? -23.283 -2.525 32.066 1.00 97.44 94 VAL A O 1
ATOM 762 N N . ALA A 1 95 ? -24.893 -1.593 33.314 1.00 96.94 95 ALA A N 1
ATOM 763 C CA . ALA A 1 95 ? -25.445 -0.792 32.220 1.00 96.94 95 ALA A CA 1
ATOM 764 C C . ALA A 1 95 ? -24.407 0.171 31.613 1.00 96.94 95 ALA A C 1
ATOM 766 O O . ALA A 1 95 ? -24.315 0.295 30.390 1.00 96.94 95 ALA A O 1
ATOM 767 N N . CYS A 1 96 ? -23.589 0.815 32.452 1.00 97.38 96 CYS A N 1
ATOM 768 C CA . CYS A 1 96 ? -22.501 1.691 32.019 1.00 97.38 96 CYS A CA 1
ATOM 769 C C . CYS A 1 96 ? -21.423 0.918 31.238 1.00 97.38 96 CYS A C 1
ATOM 771 O O . CYS A 1 96 ? -21.025 1.354 30.156 1.00 97.38 96 CYS A O 1
ATOM 773 N N . ARG A 1 97 ? -21.019 -0.271 31.712 1.00 97.56 97 ARG A N 1
ATOM 774 C CA . ARG A 1 97 ? -20.072 -1.153 31.009 1.00 97.56 97 ARG A CA 1
ATOM 775 C C . ARG A 1 97 ? -20.604 -1.574 29.639 1.00 97.56 97 ARG A C 1
ATOM 777 O O . ARG A 1 97 ? -19.887 -1.444 28.652 1.00 97.56 97 ARG A O 1
ATOM 784 N N . VAL A 1 98 ? -21.858 -2.023 29.562 1.00 97.62 98 VAL A N 1
ATOM 785 C CA . VAL A 1 98 ? -22.505 -2.444 28.305 1.00 97.62 98 VAL A CA 1
ATOM 786 C C . VAL A 1 98 ? -22.603 -1.275 27.318 1.00 97.62 98 VAL A C 1
ATOM 788 O O . VAL A 1 98 ? -22.335 -1.435 26.126 1.00 97.62 98 VAL A O 1
ATOM 791 N N . ALA A 1 99 ? -22.943 -0.073 27.796 1.00 97.50 99 ALA A N 1
ATOM 792 C CA . ALA A 1 99 ? -22.964 1.128 26.964 1.00 97.50 99 ALA A CA 1
ATOM 793 C C . ALA A 1 99 ? -21.566 1.479 26.425 1.00 97.50 99 ALA A C 1
ATOM 795 O O . ALA A 1 99 ? -21.427 1.799 25.242 1.00 97.50 99 ALA A O 1
ATOM 796 N N . LEU A 1 100 ? -20.533 1.374 27.268 1.00 97.56 100 LEU A N 1
ATOM 797 C CA . LEU A 1 100 ? -19.141 1.597 26.887 1.00 97.56 100 LEU A CA 1
ATOM 798 C C . LEU A 1 100 ? -18.655 0.562 25.864 1.00 97.56 100 LEU A C 1
ATOM 800 O O . LEU A 1 100 ? -18.040 0.926 24.863 1.00 97.56 100 LEU A O 1
ATOM 804 N N . GLU A 1 101 ? -18.964 -0.715 26.076 1.00 97.19 101 GLU A N 1
ATOM 805 C CA . GLU A 1 101 ? -18.637 -1.798 25.151 1.00 97.19 101 GLU A CA 1
ATOM 806 C C . GLU A 1 101 ? -19.302 -1.584 23.789 1.00 97.19 101 GLU A C 1
ATOM 808 O O . GLU A 1 101 ? -18.639 -1.654 22.752 1.00 97.19 101 GLU A O 1
ATOM 813 N N . LYS A 1 102 ? -20.589 -1.217 23.776 1.00 97.38 102 LYS A N 1
ATOM 814 C CA . LYS A 1 102 ? -21.313 -0.878 22.547 1.00 97.38 102 LYS A CA 1
ATOM 815 C C . LYS A 1 102 ? -20.681 0.315 21.824 1.00 97.38 102 LYS A C 1
ATOM 817 O O . LYS A 1 102 ? -20.553 0.284 20.600 1.00 97.38 102 LYS A O 1
ATOM 822 N N . ALA A 1 103 ? -20.263 1.348 22.557 1.00 97.19 103 ALA A N 1
ATOM 823 C CA . ALA A 1 103 ? -19.596 2.517 21.986 1.00 97.19 103 ALA A CA 1
ATOM 824 C C . ALA A 1 103 ? -18.215 2.168 21.396 1.00 97.19 103 ALA A C 1
ATOM 826 O O . ALA A 1 103 ? -17.893 2.593 20.284 1.00 97.19 103 ALA A O 1
ATOM 827 N N . LEU A 1 104 ? -17.436 1.323 22.083 1.00 95.56 104 LEU A N 1
ATOM 828 C CA . LEU A 1 104 ? -16.160 0.789 21.593 1.00 95.56 104 LEU A CA 1
ATOM 829 C C . LEU A 1 104 ? -16.343 -0.082 20.347 1.00 95.56 104 LEU A C 1
ATOM 831 O O . LEU A 1 104 ? -15.602 0.068 19.374 1.00 95.56 104 LEU A O 1
ATOM 835 N N . ALA A 1 105 ? -17.355 -0.951 20.337 1.00 95.50 105 ALA A N 1
ATOM 836 C CA . ALA A 1 105 ? -17.684 -1.788 19.190 1.00 95.50 105 ALA A CA 1
ATOM 837 C C . ALA A 1 105 ? -18.123 -0.955 17.974 1.00 95.50 105 ALA A C 1
ATOM 839 O O . ALA A 1 105 ? -17.774 -1.299 16.839 1.00 95.50 105 ALA A O 1
ATOM 840 N N . ALA A 1 106 ? -18.846 0.146 18.200 1.00 96.38 106 ALA A N 1
ATOM 841 C CA . ALA A 1 106 ? -19.220 1.107 17.165 1.00 96.38 106 ALA A CA 1
ATOM 842 C C . ALA A 1 106 ? -18.031 1.957 16.677 1.00 96.38 106 ALA A C 1
ATOM 844 O O . ALA A 1 106 ? -18.020 2.381 15.524 1.00 96.38 106 ALA A O 1
ATOM 845 N N . GLY A 1 107 ? -17.016 2.170 17.521 1.00 95.31 107 GLY A N 1
ATOM 846 C CA . GLY A 1 107 ? -15.881 3.045 17.222 1.00 95.31 107 GLY A CA 1
ATOM 847 C C . GLY A 1 107 ? -16.228 4.535 17.274 1.00 95.31 107 GLY A C 1
ATOM 848 O O . GLY A 1 107 ? -15.588 5.326 16.585 1.00 95.31 107 GLY A O 1
ATOM 849 N N . ASP A 1 108 ? -17.251 4.917 18.042 1.00 96.06 108 ASP A N 1
ATOM 850 C CA . ASP A 1 108 ? -17.634 6.317 18.253 1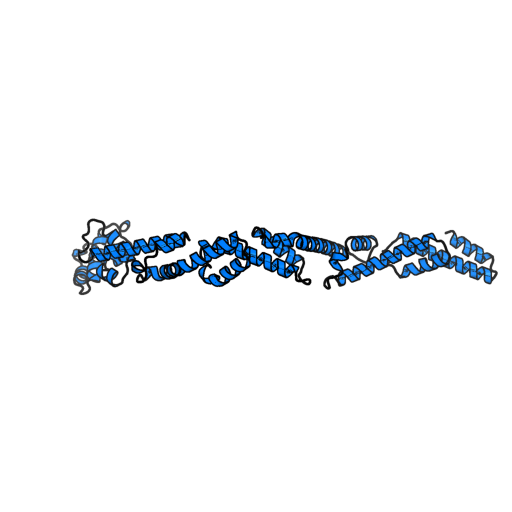.00 96.06 108 ASP A CA 1
ATOM 851 C C . ASP A 1 108 ? -16.938 6.861 19.508 1.00 96.06 108 ASP A C 1
ATOM 853 O O . ASP A 1 108 ? -17.396 6.656 20.632 1.00 96.06 108 ASP A O 1
ATOM 857 N N . GLU A 1 109 ? -15.822 7.566 19.312 1.00 95.81 109 GLU A N 1
ATOM 858 C CA . GLU A 1 109 ? -15.014 8.144 20.397 1.00 95.81 109 GLU A CA 1
ATOM 859 C C . GLU A 1 109 ? -15.811 9.129 21.270 1.00 95.81 109 GLU A C 1
ATOM 861 O O . GLU A 1 109 ? -15.647 9.143 22.490 1.00 95.81 109 GLU A O 1
ATOM 866 N N . ALA A 1 110 ? -16.748 9.885 20.690 1.00 95.06 110 ALA A N 1
ATOM 867 C CA . ALA A 1 110 ? -17.586 10.809 21.450 1.00 95.06 110 ALA A CA 1
ATOM 868 C C . ALA A 1 110 ? -18.639 10.067 22.290 1.00 95.06 110 ALA A C 1
ATOM 870 O O . ALA A 1 110 ? -19.015 10.521 23.373 1.00 95.06 110 ALA A O 1
ATOM 871 N N . ALA A 1 111 ? -19.148 8.927 21.811 1.00 96.50 111 ALA A N 1
ATOM 872 C CA . ALA A 1 111 ? -19.992 8.046 22.620 1.00 96.50 111 ALA A CA 1
ATOM 873 C C . ALA A 1 111 ? -19.192 7.342 23.724 1.00 96.50 111 ALA A C 1
ATOM 875 O O . ALA A 1 111 ? -19.688 7.250 24.843 1.00 96.50 111 ALA A O 1
ATOM 876 N N . ILE A 1 112 ? -17.956 6.911 23.446 1.00 97.06 112 ILE A N 1
ATOM 877 C CA . ILE A 1 112 ? -17.059 6.303 24.441 1.00 97.06 112 ILE A CA 1
ATOM 878 C C . ILE A 1 112 ? -16.796 7.293 25.581 1.00 97.06 112 ILE A C 1
ATOM 880 O O . ILE A 1 112 ? -16.956 6.939 26.746 1.00 97.06 112 ILE A O 1
ATOM 884 N N . GLN A 1 113 ? -16.464 8.546 25.256 1.00 95.75 113 GLN A N 1
ATOM 885 C CA . GLN A 1 113 ? -16.219 9.582 26.261 1.00 95.75 113 GLN A CA 1
ATOM 886 C C . GLN A 1 113 ? -17.464 9.877 27.111 1.00 95.75 113 GLN A C 1
ATOM 888 O O . GLN A 1 113 ? -17.343 10.059 28.318 1.00 95.75 113 GLN A O 1
ATOM 893 N N . ARG A 1 114 ? -18.662 9.898 26.507 1.00 96.19 114 ARG A N 1
ATOM 894 C CA . ARG A 1 114 ? -19.931 10.101 27.233 1.00 96.19 114 ARG A CA 1
ATOM 895 C C . ARG A 1 114 ? -20.330 8.907 28.101 1.00 96.19 114 ARG A C 1
ATOM 897 O O . ARG A 1 114 ? -20.937 9.105 29.146 1.00 96.19 114 ARG A O 1
ATOM 904 N N . ALA A 1 115 ? -20.039 7.687 27.653 1.00 96.56 115 ALA A N 1
ATOM 905 C CA . ALA A 1 115 ? -20.365 6.460 28.376 1.00 96.56 115 ALA A CA 1
ATOM 906 C C . ALA A 1 115 ? -19.388 6.175 29.526 1.00 96.56 115 ALA A C 1
ATOM 908 O O . ALA A 1 115 ? -19.737 5.450 30.454 1.00 96.56 115 ALA A O 1
ATOM 909 N N . TYR A 1 116 ? -18.175 6.730 29.476 1.00 97.31 116 TYR A N 1
ATOM 910 C CA . TYR A 1 116 ? -17.162 6.530 30.502 1.00 97.31 116 TYR A CA 1
ATOM 911 C C . TYR A 1 116 ? -17.469 7.340 31.769 1.00 97.31 116 TYR A C 1
ATOM 913 O O . TYR A 1 116 ? -17.277 8.555 31.817 1.00 97.31 116 TYR A O 1
ATOM 921 N N . ALA A 1 117 ? -17.911 6.643 32.817 1.00 96.75 117 ALA A N 1
ATOM 922 C CA . ALA A 1 117 ? -18.095 7.188 34.158 1.00 96.75 117 ALA A CA 1
ATOM 923 C C . ALA A 1 117 ? -17.050 6.578 35.116 1.00 96.75 117 ALA A C 1
ATOM 925 O O . ALA A 1 117 ? -17.249 5.449 35.573 1.00 96.75 117 ALA A O 1
ATOM 926 N N . PRO A 1 118 ? -15.958 7.299 35.454 1.00 96.69 118 PRO A N 1
ATOM 927 C CA . PRO A 1 118 ? -14.868 6.770 36.285 1.00 96.69 118 PRO A CA 1
ATOM 928 C C . PRO A 1 118 ? -15.356 6.166 37.608 1.00 96.69 118 PRO A C 1
ATOM 930 O O . PRO A 1 118 ? -14.964 5.067 37.978 1.00 96.69 118 PRO A O 1
ATOM 933 N N . GLN A 1 119 ? -16.313 6.838 38.255 1.00 96.75 119 GLN A N 1
ATOM 934 C CA . GLN A 1 119 ? -16.897 6.445 39.545 1.00 96.75 119 GLN A CA 1
ATOM 935 C C . GLN A 1 119 ? -17.623 5.090 39.521 1.00 96.75 119 GLN A C 1
ATOM 937 O O . GLN A 1 119 ? -17.836 4.505 40.573 1.00 96.75 119 GLN A O 1
ATOM 942 N N . LEU A 1 120 ? -18.044 4.615 38.344 1.00 96.12 120 LEU A N 1
ATOM 943 C CA . LEU A 1 120 ? -18.787 3.360 38.191 1.00 96.12 120 LEU A CA 1
ATOM 944 C C . LEU A 1 120 ? -17.920 2.225 37.630 1.00 96.12 120 LEU A C 1
ATOM 946 O O . LEU A 1 120 ? -18.278 1.055 37.779 1.00 96.12 120 LEU A O 1
ATOM 950 N N . LEU A 1 121 ? -16.823 2.554 36.944 1.00 96.88 121 LEU A N 1
ATOM 951 C CA . LEU A 1 121 ? -16.065 1.591 36.145 1.00 96.88 121 LEU A CA 1
ATOM 952 C C . LEU A 1 121 ? -14.620 1.375 36.612 1.00 96.88 121 LEU A C 1
ATOM 954 O O . LEU A 1 121 ? -14.096 0.292 36.368 1.00 96.88 121 LEU A O 1
ATOM 958 N N . ASP A 1 122 ? -13.970 2.345 37.264 1.00 95.56 122 ASP A N 1
ATOM 959 C CA . ASP A 1 122 ? -12.535 2.256 37.601 1.00 95.56 122 ASP A CA 1
ATOM 960 C C . ASP A 1 122 ? -12.199 1.095 38.550 1.00 95.56 122 ASP A C 1
ATOM 962 O O . ASP A 1 122 ? -11.118 0.515 38.479 1.00 95.56 122 ASP A O 1
ATOM 966 N N . ASP A 1 123 ? -13.132 0.744 39.427 1.00 95.00 123 ASP A N 1
ATOM 967 C CA . ASP A 1 123 ? -13.035 -0.322 40.419 1.00 95.00 123 ASP A CA 1
ATOM 968 C C . ASP A 1 123 ? -13.783 -1.600 40.002 1.00 95.00 123 ASP A C 1
ATOM 970 O O . ASP A 1 123 ? -13.955 -2.494 40.833 1.00 95.00 123 ASP A O 1
ATOM 974 N N . TYR A 1 124 ? -14.213 -1.698 38.736 1.00 96.31 124 TYR A N 1
ATOM 975 C CA . TYR A 1 124 ? -14.918 -2.852 38.177 1.00 96.31 124 TYR A CA 1
ATOM 976 C C . TYR A 1 124 ? -13.942 -3.794 37.432 1.00 96.31 124 TYR A C 1
ATOM 978 O O . TYR A 1 124 ? -13.580 -3.511 36.284 1.00 96.31 124 TYR A O 1
ATOM 986 N N . PRO A 1 125 ? -13.557 -4.960 38.008 1.00 94.56 125 PRO A N 1
ATOM 987 C CA . PRO A 1 125 ? -12.550 -5.850 37.417 1.00 94.56 125 PRO A CA 1
ATOM 988 C C . PRO A 1 125 ? -12.874 -6.310 35.990 1.00 94.56 125 PRO A C 1
ATOM 990 O O . PRO A 1 125 ? -12.010 -6.257 35.114 1.00 94.56 125 PRO A O 1
ATOM 993 N N . ALA A 1 126 ? -14.130 -6.685 35.716 1.00 94.25 126 ALA A N 1
ATOM 994 C CA . ALA A 1 126 ? -14.550 -7.136 34.386 1.00 94.25 126 ALA A CA 1
ATOM 995 C C . ALA A 1 126 ? -14.497 -6.023 33.319 1.00 94.25 126 ALA A C 1
ATOM 997 O O . ALA A 1 126 ? -14.453 -6.312 32.124 1.00 94.25 126 ALA A O 1
ATOM 998 N N . ALA A 1 127 ? -14.491 -4.748 33.725 1.00 96.25 127 ALA A N 1
ATOM 999 C CA . ALA A 1 127 ? -14.402 -3.600 32.826 1.00 96.25 127 ALA A CA 1
ATOM 1000 C C . ALA A 1 127 ? -12.974 -3.045 32.678 1.00 96.25 127 ALA A C 1
ATOM 1002 O O . ALA A 1 127 ? -12.771 -2.151 31.857 1.00 96.25 127 ALA A O 1
ATOM 1003 N N . ALA A 1 128 ? -11.978 -3.568 33.406 1.00 96.06 128 ALA A N 1
ATOM 1004 C CA . ALA A 1 128 ? -10.633 -2.986 33.481 1.00 96.06 128 ALA A CA 1
ATOM 1005 C C . ALA A 1 128 ? -9.996 -2.729 32.099 1.00 96.06 128 ALA A C 1
ATOM 1007 O O . ALA A 1 128 ? -9.481 -1.645 31.828 1.00 96.06 128 ALA A O 1
ATOM 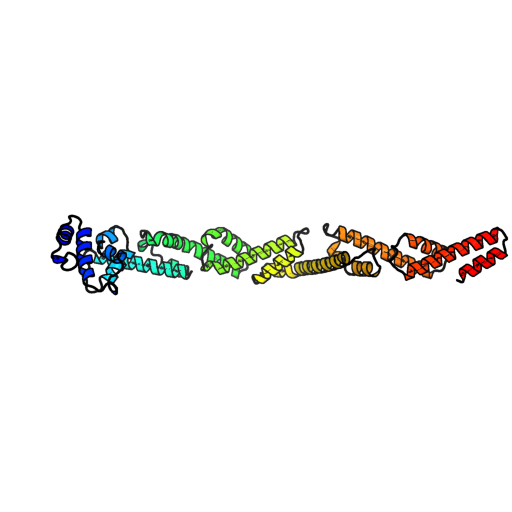1008 N N . GLN A 1 129 ? -10.104 -3.686 31.170 1.00 95.62 129 GLN A N 1
ATOM 1009 C CA . GLN A 1 129 ? -9.568 -3.520 29.811 1.00 95.62 129 GLN A CA 1
ATOM 1010 C C . GLN A 1 129 ? -10.326 -2.465 28.985 1.00 95.62 129 GLN A C 1
ATOM 1012 O O . GLN A 1 129 ? -9.737 -1.813 28.119 1.00 95.62 129 GLN A O 1
ATOM 1017 N N . LEU A 1 130 ? -11.634 -2.301 29.217 1.00 96.06 130 LEU A N 1
ATOM 1018 C CA . LEU A 1 130 ? -12.463 -1.296 28.542 1.00 96.06 130 LEU A CA 1
ATOM 1019 C C . LEU A 1 130 ? -12.156 0.104 29.083 1.00 96.06 130 LEU A C 1
ATOM 1021 O O . LEU A 1 130 ? -12.058 1.051 28.305 1.00 96.06 130 LEU A O 1
ATOM 1025 N N . VAL A 1 131 ? -11.951 0.214 30.396 1.00 96.44 131 VAL A N 1
ATOM 1026 C CA . VAL A 1 131 ? -11.581 1.452 31.092 1.00 96.44 131 VAL A CA 1
ATOM 1027 C C . VAL A 1 131 ? -10.248 1.988 30.586 1.00 96.44 131 VAL A C 1
ATOM 1029 O O . VAL A 1 131 ? -10.173 3.158 30.223 1.00 96.44 131 VAL A O 1
ATOM 1032 N N . GLU A 1 132 ? -9.222 1.146 30.452 1.00 95.31 132 GLU A N 1
ATOM 1033 C CA . GLU A 1 132 ? -7.929 1.579 29.902 1.00 95.31 132 GLU A CA 1
ATOM 1034 C C . GLU A 1 132 ? -8.061 2.140 28.477 1.00 95.31 132 GLU A C 1
ATOM 1036 O O . GLU A 1 132 ? -7.497 3.187 28.147 1.00 95.31 132 GLU A O 1
ATOM 1041 N N . LYS A 1 133 ? -8.891 1.511 27.635 1.00 94.81 133 LYS A N 1
ATOM 1042 C CA . LYS A 1 133 ? -9.193 2.028 26.290 1.00 94.81 133 LYS A CA 1
ATOM 1043 C C . LYS A 1 133 ? -9.971 3.344 26.332 1.00 94.81 133 LYS A C 1
ATOM 1045 O O . LYS A 1 133 ? -9.721 4.203 25.484 1.00 94.81 133 LYS A O 1
ATOM 1050 N N . ALA A 1 134 ? -10.891 3.497 27.284 1.00 95.94 134 ALA A N 1
ATOM 1051 C CA . ALA A 1 134 ? -11.713 4.690 27.463 1.00 95.94 134 ALA A CA 1
ATOM 1052 C C . ALA A 1 134 ? -10.910 5.885 28.003 1.00 95.94 134 ALA A C 1
ATOM 1054 O O . ALA A 1 134 ? -11.099 7.013 27.551 1.00 95.94 134 ALA A O 1
ATOM 1055 N N . ARG A 1 135 ? -9.948 5.648 28.904 1.00 96.19 135 ARG A N 1
ATOM 1056 C CA . ARG A 1 135 ? -9.031 6.678 29.426 1.00 96.19 135 ARG A CA 1
ATOM 1057 C C . ARG A 1 135 ? -8.207 7.331 28.318 1.00 96.19 135 ARG A C 1
ATOM 1059 O O . ARG A 1 135 ? -7.951 8.531 28.356 1.00 96.19 135 ARG A O 1
ATOM 1066 N N . GLN A 1 136 ? -7.838 6.554 27.302 1.00 96.19 136 GLN A N 1
ATOM 1067 C CA . GLN A 1 136 ? -7.087 7.031 26.139 1.00 96.19 136 GLN A CA 1
ATOM 1068 C C . GLN A 1 136 ? -7.956 7.764 25.100 1.00 96.19 136 GLN A C 1
ATOM 1070 O O . GLN A 1 136 ? -7.419 8.374 24.175 1.00 96.19 136 GLN A O 1
ATOM 1075 N N . THR A 1 137 ? -9.287 7.730 25.220 1.00 96.12 137 THR A N 1
ATOM 1076 C CA . THR A 1 137 ? -10.213 8.268 24.209 1.00 96.12 137 THR A CA 1
ATOM 1077 C C . THR A 1 137 ? -10.055 9.768 23.985 1.00 96.12 137 THR A C 1
ATOM 1079 O O . THR A 1 137 ? -10.120 10.213 22.844 1.00 96.12 137 THR A O 1
ATOM 1082 N N . SER A 1 138 ? -9.780 10.557 25.027 1.00 94.06 138 SER A N 1
ATOM 1083 C CA . SER A 1 138 ? -9.567 12.006 24.884 1.00 94.06 138 SER A CA 1
ATOM 1084 C C . SER A 1 138 ? -8.338 12.328 24.025 1.00 94.06 138 SER A C 1
ATOM 1086 O O . SER A 1 138 ? -8.396 13.184 23.142 1.00 94.06 138 SER A O 1
ATOM 1088 N N . GLN A 1 139 ? -7.240 11.593 24.228 1.00 96.62 139 GLN A N 1
ATOM 1089 C CA . GLN A 1 139 ? -6.019 11.717 23.429 1.00 96.62 139 GLN A CA 1
ATOM 1090 C C . GLN A 1 139 ? -6.262 11.285 21.979 1.00 96.62 139 GLN A C 1
ATOM 1092 O O . GLN A 1 139 ? -5.834 11.962 21.045 1.00 96.62 139 GLN A O 1
ATOM 1097 N N . VAL A 1 140 ? -6.998 10.186 21.786 1.00 97.31 140 VAL A N 1
ATOM 1098 C CA . VAL A 1 140 ? -7.379 9.687 20.460 1.00 97.31 140 VAL A CA 1
ATOM 1099 C C . VAL A 1 140 ? -8.249 10.699 19.724 1.00 97.31 140 VAL A C 1
ATOM 1101 O O . VAL A 1 140 ? -7.963 11.004 18.570 1.00 97.31 140 VAL A O 1
ATOM 1104 N N . GLN A 1 141 ? -9.266 11.263 20.374 1.00 96.62 141 GLN A N 1
ATOM 1105 C CA . GLN A 1 141 ? -10.138 12.265 19.768 1.00 96.62 141 GLN A CA 1
ATOM 1106 C C . GLN A 1 141 ? -9.343 13.493 19.321 1.00 96.62 141 GLN A C 1
ATOM 1108 O O . GLN A 1 141 ? -9.474 13.915 18.172 1.00 96.62 141 GLN A O 1
ATOM 1113 N N . HIS A 1 142 ? -8.460 14.004 20.181 1.00 97.50 142 HIS A N 1
ATOM 1114 C CA . HIS A 1 142 ? -7.587 15.115 19.820 1.00 97.50 142 HIS A CA 1
ATOM 1115 C C . HIS A 1 142 ? -6.704 14.779 18.605 1.00 97.50 142 HIS A C 1
ATOM 1117 O O . HIS A 1 142 ? -6.625 15.556 17.653 1.00 97.50 142 HIS A O 1
ATOM 1123 N N . ALA A 1 143 ? -6.091 13.590 18.577 1.00 97.94 143 ALA A N 1
ATOM 1124 C CA . ALA A 1 143 ? -5.295 13.146 17.435 1.00 97.94 143 ALA A CA 1
ATOM 1125 C C . ALA A 1 143 ? -6.130 13.043 16.144 1.00 97.94 143 ALA A C 1
ATOM 1127 O O . ALA A 1 143 ? -5.670 13.464 15.082 1.00 97.94 143 ALA A O 1
ATOM 1128 N N . LEU A 1 144 ? -7.362 12.528 16.217 1.00 97.75 144 LEU A N 1
ATOM 1129 C CA . LEU A 1 144 ? -8.270 12.429 15.069 1.00 97.75 144 LEU A CA 1
ATOM 1130 C C . LEU A 1 144 ? -8.705 13.807 14.552 1.00 97.75 144 LEU A C 1
ATOM 1132 O O . LEU A 1 144 ? -8.811 13.987 13.340 1.00 97.75 144 LEU A O 1
ATOM 1136 N N . GLU A 1 145 ? -8.924 14.785 15.432 1.00 97.94 145 GLU A N 1
ATOM 1137 C CA . GLU A 1 145 ? -9.229 16.170 15.053 1.00 97.94 145 GLU A CA 1
ATOM 1138 C C . GLU A 1 145 ? -8.052 16.824 14.320 1.00 97.94 145 GLU A C 1
ATOM 1140 O O . GLU A 1 145 ? -8.244 17.421 13.257 1.00 97.94 145 GLU A O 1
ATOM 1145 N N . VAL A 1 146 ? -6.825 16.638 14.821 1.00 98.31 146 VAL A N 1
ATOM 1146 C CA . VAL A 1 146 ? -5.604 17.127 14.158 1.00 98.31 146 VAL A CA 1
ATOM 1147 C C . VAL A 1 146 ? -5.407 16.450 12.799 1.00 98.31 146 VAL A C 1
ATOM 1149 O O . VAL A 1 146 ? -5.114 17.133 11.818 1.00 98.31 146 VAL A O 1
ATOM 1152 N N . LEU A 1 147 ? -5.618 15.131 12.697 1.00 98.31 147 LEU A N 1
ATOM 1153 C CA . LEU A 1 147 ? -5.542 14.400 11.424 1.00 98.31 147 LEU A CA 1
ATOM 1154 C C . LEU A 1 147 ? -6.598 14.881 10.423 1.00 98.31 147 LEU A C 1
ATOM 1156 O O . LEU A 1 147 ? -6.282 15.076 9.249 1.00 98.31 147 LEU A O 1
ATOM 1160 N N . LYS A 1 148 ? -7.831 15.118 10.882 1.00 98.00 148 LYS A N 1
ATOM 1161 C CA . LYS A 1 148 ? -8.918 15.656 10.057 1.00 98.00 148 LYS A CA 1
ATOM 1162 C C . LYS A 1 148 ? -8.579 17.045 9.525 1.00 98.00 148 LYS A C 1
ATOM 1164 O O . LYS A 1 148 ? -8.737 17.291 8.331 1.00 98.00 148 LYS A O 1
ATOM 1169 N N . ALA A 1 149 ? -8.096 17.938 10.388 1.00 98.25 149 ALA A N 1
ATOM 1170 C CA . ALA A 1 149 ? -7.677 19.276 9.986 1.00 98.25 149 ALA A CA 1
ATOM 1171 C C . ALA A 1 149 ? -6.503 19.210 8.994 1.00 98.25 149 ALA A C 1
ATOM 1173 O O . ALA A 1 149 ? -6.535 19.854 7.947 1.00 98.25 149 ALA A O 1
ATOM 1174 N N . ALA A 1 150 ? -5.497 18.375 9.267 1.00 98.00 150 ALA A N 1
ATOM 1175 C CA . ALA A 1 150 ? -4.352 18.195 8.381 1.00 98.00 150 ALA A CA 1
ATOM 1176 C C . ALA A 1 150 ? -4.752 17.637 7.001 1.00 98.00 150 ALA A C 1
ATOM 1178 O O . ALA A 1 150 ? -4.209 18.083 5.994 1.00 98.00 150 ALA A O 1
ATOM 1179 N N . GLU A 1 151 ? -5.723 16.719 6.929 1.00 96.94 151 GLU A N 1
ATOM 1180 C CA . GLU A 1 151 ? -6.290 16.231 5.662 1.00 96.94 151 GLU A CA 1
ATOM 1181 C C . GLU A 1 151 ? -7.021 17.351 4.901 1.00 96.94 151 GLU A C 1
ATOM 1183 O O . GLU A 1 151 ? -6.789 17.526 3.705 1.00 96.94 151 GLU A O 1
ATOM 1188 N N . GLN A 1 152 ? -7.856 18.144 5.586 1.00 97.38 152 GLN A N 1
ATOM 1189 C CA . GLN A 1 152 ? -8.614 19.251 4.983 1.00 97.38 152 GLN A CA 1
ATOM 1190 C C . GLN A 1 152 ? -7.709 20.339 4.396 1.00 97.38 152 GLN A C 1
ATOM 1192 O O . GLN A 1 152 ? -7.956 20.814 3.290 1.00 97.38 152 GLN A O 1
ATOM 1197 N N . PHE A 1 153 ? -6.643 20.705 5.110 1.00 97.56 153 PHE A N 1
ATOM 1198 C CA . PHE A 1 153 ? -5.664 21.697 4.657 1.00 97.56 153 PHE A CA 1
ATOM 1199 C C . PHE A 1 153 ? -4.517 21.093 3.834 1.00 97.56 153 PHE A C 1
ATOM 1201 O O . PHE A 1 153 ? -3.579 21.807 3.487 1.00 97.56 153 PHE A O 1
ATOM 1208 N N . GLN A 1 154 ? -4.568 19.791 3.528 1.00 96.81 154 GLN A N 1
ATOM 1209 C CA . GLN A 1 154 ? -3.530 19.063 2.786 1.00 96.81 154 GLN A CA 1
ATOM 1210 C C . GLN A 1 154 ? -2.115 19.207 3.386 1.00 96.81 154 GLN A C 1
ATOM 1212 O O . GLN A 1 154 ? -1.108 19.151 2.676 1.00 96.81 154 GLN A O 1
ATOM 1217 N N . ASN A 1 155 ? -2.016 19.372 4.707 1.00 97.56 155 ASN A N 1
ATOM 1218 C CA . ASN A 1 155 ? -0.746 19.458 5.420 1.00 97.56 155 ASN A CA 1
ATOM 1219 C C . ASN A 1 155 ? -0.237 18.048 5.764 1.00 97.56 155 ASN A C 1
ATOM 1221 O O . ASN A 1 155 ? -0.380 17.549 6.883 1.00 97.56 155 ASN A O 1
ATOM 1225 N N . TRP A 1 156 ? 0.335 17.383 4.760 1.00 96.81 156 TRP A N 1
ATOM 1226 C CA . TRP A 1 156 ? 0.716 15.969 4.839 1.00 96.81 156 TRP A CA 1
ATOM 1227 C C . TRP A 1 156 ? 1.865 15.676 5.813 1.00 96.81 156 TRP A C 1
ATOM 1229 O O . TRP A 1 156 ? 1.963 14.551 6.307 1.00 96.81 156 TRP A O 1
ATOM 1239 N N . ASP A 1 157 ? 2.712 16.664 6.109 1.00 97.12 157 ASP A N 1
ATOM 1240 C CA . ASP A 1 157 ? 3.806 16.511 7.072 1.00 97.12 157 ASP A CA 1
ATOM 1241 C C . ASP A 1 157 ? 3.269 16.483 8.504 1.00 97.12 157 ASP A C 1
ATOM 1243 O O . ASP A 1 157 ? 3.605 15.577 9.269 1.00 97.12 157 ASP A O 1
ATOM 1247 N N . VAL A 1 158 ? 2.356 17.402 8.845 1.00 98.00 158 VAL A N 1
ATOM 1248 C CA . VAL A 1 158 ? 1.639 17.367 10.130 1.00 98.00 158 VAL A CA 1
ATOM 1249 C C . VAL A 1 158 ? 0.837 16.076 10.246 1.00 98.00 158 VAL A C 1
ATOM 1251 O O . VAL A 1 158 ? 0.965 15.379 11.248 1.00 98.00 158 VAL A O 1
ATOM 1254 N N . PHE A 1 159 ? 0.099 15.692 9.198 1.00 98.31 159 PHE A N 1
ATOM 1255 C CA . PHE A 1 159 ? -0.669 14.444 9.185 1.00 98.31 159 PHE A CA 1
ATOM 1256 C C . PHE A 1 159 ? 0.207 13.231 9.528 1.00 98.31 159 PHE A C 1
ATOM 1258 O O . PHE A 1 159 ? -0.118 12.440 10.414 1.00 98.31 159 PHE A O 1
ATOM 1265 N N . ARG A 1 160 ? 1.349 13.097 8.845 1.00 97.88 160 ARG A N 1
ATOM 1266 C CA . ARG A 1 160 ? 2.305 12.010 9.065 1.00 97.88 160 ARG A CA 1
ATOM 1267 C C . ARG A 1 160 ? 2.855 12.016 10.481 1.00 97.88 160 ARG A C 1
ATOM 1269 O O . ARG A 1 160 ? 2.878 10.966 11.116 1.00 97.88 160 ARG A O 1
ATOM 1276 N N . ASN A 1 161 ? 3.328 13.164 10.953 1.00 97.94 161 ASN A N 1
ATOM 1277 C CA . ASN A 1 161 ? 3.965 13.265 12.261 1.00 97.94 161 ASN A CA 1
ATOM 1278 C C . ASN A 1 161 ? 2.963 12.954 13.378 1.00 97.94 161 ASN A C 1
ATOM 1280 O O . ASN A 1 161 ? 3.275 12.166 14.268 1.00 97.94 161 ASN A O 1
ATOM 1284 N N . THR A 1 162 ? 1.735 13.474 13.280 1.00 98.25 162 THR A N 1
ATOM 1285 C CA . THR A 1 162 ? 0.647 13.159 14.213 1.00 98.25 162 THR A CA 1
ATOM 1286 C C . THR A 1 162 ? 0.287 11.676 14.177 1.00 98.25 162 THR A C 1
ATOM 1288 O O . THR A 1 162 ? 0.137 11.072 15.239 1.00 98.25 162 THR A O 1
ATOM 1291 N N . TRP A 1 163 ? 0.193 11.062 12.992 1.00 98.12 163 TRP A N 1
ATOM 1292 C CA . TRP A 1 163 ? -0.075 9.627 12.873 1.00 98.12 163 TRP A CA 1
ATOM 1293 C C . TRP A 1 163 ? 1.028 8.782 13.518 1.00 98.12 163 TRP A C 1
ATOM 1295 O O . TRP A 1 163 ? 0.729 7.889 14.305 1.00 98.12 163 TRP A O 1
ATOM 1305 N N . MET A 1 164 ? 2.299 9.064 13.213 1.00 97.62 164 MET A N 1
ATOM 1306 C CA . MET A 1 164 ? 3.437 8.307 13.747 1.00 97.62 164 MET A CA 1
ATOM 1307 C C . MET A 1 164 ? 3.562 8.462 15.267 1.00 97.62 164 MET A C 1
ATOM 1309 O O . MET A 1 164 ? 3.787 7.472 15.957 1.00 97.62 164 MET A O 1
ATOM 1313 N N . ALA A 1 165 ? 3.353 9.672 15.796 1.00 98.00 165 ALA A N 1
ATOM 1314 C CA . ALA A 1 165 ? 3.383 9.931 17.236 1.00 98.00 165 ALA A CA 1
ATOM 1315 C C . ALA A 1 165 ? 2.262 9.200 17.996 1.00 98.00 165 ALA A C 1
ATOM 1317 O O . ALA A 1 165 ? 2.459 8.789 19.135 1.00 98.00 165 ALA A O 1
ATOM 1318 N N . ASN A 1 166 ? 1.103 9.002 17.360 1.00 98.06 166 ASN A N 1
ATOM 1319 C CA . ASN A 1 166 ? -0.073 8.377 17.972 1.00 98.06 166 ASN A CA 1
ATOM 1320 C C . ASN A 1 166 ? -0.353 6.965 17.429 1.00 98.06 166 ASN A C 1
ATOM 1322 O O . ASN A 1 166 ? -1.455 6.443 17.604 1.00 98.06 166 ASN A O 1
ATOM 1326 N N . GLN A 1 167 ? 0.618 6.319 16.772 1.00 96.81 167 GLN A N 1
ATOM 1327 C CA . GLN A 1 167 ? 0.388 5.057 16.064 1.00 96.81 167 GLN A CA 1
ATOM 1328 C C . GLN A 1 167 ? -0.129 3.957 16.998 1.00 96.81 167 GLN A C 1
ATOM 1330 O O . GLN A 1 167 ? -1.072 3.257 16.636 1.00 96.81 167 GLN A O 1
ATOM 1335 N N . ALA A 1 168 ? 0.449 3.831 18.197 1.00 96.62 168 ALA A N 1
ATOM 1336 C CA . ALA A 1 168 ? 0.036 2.832 19.182 1.00 96.62 168 ALA A CA 1
ATOM 1337 C C . ALA A 1 168 ? -1.417 3.040 19.649 1.00 96.62 168 ALA A C 1
ATOM 1339 O O . ALA A 1 168 ? -2.164 2.074 19.772 1.00 96.62 168 ALA A O 1
ATOM 1340 N N . LEU A 1 169 ? -1.838 4.298 19.829 1.00 95.88 169 LEU A N 1
ATOM 1341 C CA . LEU A 1 169 ? -3.186 4.661 20.285 1.00 95.88 169 LEU A CA 1
ATOM 1342 C C . LEU A 1 169 ? -4.252 4.468 19.196 1.00 95.88 169 LEU A C 1
ATOM 1344 O O . LEU A 1 169 ? -5.392 4.103 19.487 1.00 95.88 169 LEU A O 1
ATOM 1348 N N . LEU A 1 170 ? -3.883 4.734 17.941 1.00 96.69 170 LEU A N 1
ATOM 1349 C CA . LEU A 1 170 ? -4.779 4.677 16.784 1.00 96.69 170 LEU A CA 1
ATOM 1350 C C . LEU A 1 170 ? -4.855 3.273 16.166 1.00 96.69 170 LEU A C 1
ATOM 1352 O O . LEU A 1 170 ? -5.848 2.926 15.521 1.00 96.69 170 LEU A O 1
ATOM 1356 N N . SER A 1 171 ? -3.817 2.449 16.340 1.00 94.19 171 SER A N 1
ATOM 1357 C CA . SER A 1 171 ? -3.785 1.095 15.789 1.00 94.19 171 SER A CA 1
ATOM 1358 C C . SER A 1 171 ? -4.880 0.216 16.401 1.00 94.19 171 SER A C 1
ATOM 1360 O O . SER A 1 171 ? -4.959 0.050 17.612 1.00 94.19 171 SER A O 1
ATOM 1362 N N . GLY A 1 172 ? -5.746 -0.342 15.551 1.00 92.38 172 GLY A N 1
ATOM 1363 C CA . GLY A 1 172 ? -6.852 -1.211 15.973 1.00 92.38 172 GLY A CA 1
ATOM 1364 C C . GLY A 1 172 ? -8.169 -0.488 16.278 1.00 92.38 172 GLY A C 1
ATOM 1365 O O . GLY A 1 172 ? -9.167 -1.156 16.535 1.00 92.38 172 GLY A O 1
ATOM 1366 N N . ARG A 1 173 ? -8.214 0.850 16.202 1.00 95.19 173 ARG A N 1
ATOM 1367 C CA . ARG A 1 173 ? -9.465 1.610 16.345 1.00 95.19 173 ARG A CA 1
ATOM 1368 C C . ARG A 1 173 ? -10.179 1.768 15.006 1.00 95.19 173 ARG A C 1
ATOM 1370 O O . ARG A 1 173 ? -9.581 2.207 14.024 1.00 95.19 173 ARG A O 1
ATOM 1377 N N . LYS A 1 174 ? -11.484 1.479 14.989 1.00 95.50 174 LYS A N 1
ATOM 1378 C CA . LYS A 1 174 ? -12.347 1.644 13.804 1.00 95.50 174 LYS A CA 1
ATOM 1379 C C . LYS A 1 174 ? -12.406 3.102 13.333 1.00 95.50 174 LYS A C 1
ATOM 1381 O O . LYS A 1 174 ? -12.303 3.367 12.138 1.00 95.50 174 LYS A O 1
ATOM 1386 N N . SER A 1 175 ? -12.473 4.046 14.274 1.00 95.62 175 SER A N 1
ATOM 1387 C CA . SER A 1 175 ? -12.443 5.497 14.029 1.00 95.62 175 SER A CA 1
ATOM 1388 C C . SER A 1 175 ? -11.211 5.956 13.231 1.00 95.62 175 SER A C 1
ATOM 1390 O O . SER A 1 175 ? -11.285 6.907 12.451 1.00 95.62 175 SER A O 1
ATOM 1392 N N . ALA A 1 176 ? -10.083 5.252 13.373 1.00 97.31 176 ALA A N 1
ATOM 1393 C CA . ALA A 1 176 ? -8.814 5.585 12.737 1.00 97.31 176 ALA A CA 1
ATOM 1394 C C . ALA A 1 176 ? -8.584 4.899 11.373 1.00 97.31 176 ALA A C 1
ATOM 1396 O O . ALA A 1 176 ? -7.620 5.231 10.677 1.00 97.31 176 ALA A O 1
ATOM 1397 N N . GLU A 1 177 ? -9.440 3.961 10.945 1.00 96.31 177 GLU A N 1
ATOM 1398 C CA . GLU A 1 177 ? -9.205 3.157 9.733 1.00 96.31 177 GLU A CA 1
ATOM 1399 C C . GLU A 1 177 ? -9.102 3.993 8.455 1.00 96.31 177 GLU A C 1
ATOM 1401 O O . GLU A 1 177 ? -8.255 3.726 7.595 1.00 96.31 177 GLU A O 1
ATOM 1406 N N . ARG A 1 178 ? -9.932 5.033 8.328 1.00 96.50 178 ARG A N 1
ATOM 1407 C CA . ARG A 1 178 ? -9.863 5.958 7.189 1.00 96.50 178 ARG A CA 1
ATOM 1408 C C . ARG A 1 178 ? -8.493 6.635 7.120 1.00 96.50 178 ARG A C 1
ATOM 1410 O O . ARG A 1 178 ? -7.886 6.683 6.050 1.00 96.50 178 ARG A O 1
ATOM 1417 N N . TYR A 1 179 ? -7.990 7.114 8.255 1.00 97.62 179 TYR A N 1
ATOM 1418 C CA . TYR A 1 179 ? -6.696 7.788 8.330 1.00 97.62 179 TYR A CA 1
ATOM 1419 C C . TYR A 1 179 ? -5.533 6.821 8.112 1.00 97.62 179 TYR A C 1
ATOM 1421 O O . TYR A 1 179 ? -4.557 7.196 7.470 1.00 97.62 179 TYR A O 1
ATOM 1429 N N . LYS A 1 180 ? -5.667 5.552 8.521 1.00 97.44 180 LYS A N 1
ATOM 1430 C CA . LYS A 1 180 ? -4.704 4.494 8.182 1.00 97.44 180 LYS A CA 1
ATOM 1431 C C . LYS A 1 180 ? -4.557 4.333 6.669 1.00 97.44 180 LYS A C 1
ATOM 1433 O O . LYS A 1 180 ? -3.435 4.308 6.165 1.00 97.44 180 LYS A O 1
ATOM 1438 N N . LYS A 1 181 ? -5.676 4.258 5.934 1.00 96.94 181 LYS A N 1
ATOM 1439 C CA . LYS A 1 181 ? -5.667 4.178 4.461 1.00 96.94 181 LYS A CA 1
ATOM 1440 C C . LYS A 1 181 ? -5.028 5.421 3.841 1.00 96.94 181 LYS A C 1
ATOM 1442 O O . LYS A 1 181 ? -4.214 5.305 2.928 1.00 96.94 181 LYS A O 1
ATOM 1447 N N . GLN A 1 182 ? -5.342 6.604 4.367 1.00 97.44 182 GLN A N 1
ATOM 1448 C CA . GLN A 1 182 ? -4.723 7.845 3.904 1.00 97.44 182 GLN A CA 1
ATOM 1449 C C . GLN A 1 182 ? -3.211 7.866 4.169 1.00 97.44 182 GLN A C 1
ATOM 1451 O O . GLN A 1 182 ? -2.433 8.222 3.287 1.00 97.44 182 GLN A O 1
ATOM 1456 N N . MET A 1 183 ? -2.773 7.396 5.336 1.00 97.75 183 MET A N 1
ATOM 1457 C CA . MET A 1 183 ? -1.357 7.283 5.661 1.00 97.75 183 MET A CA 1
ATOM 1458 C C . MET A 1 183 ? -0.632 6.316 4.716 1.00 97.75 183 MET A C 1
ATOM 1460 O O . MET A 1 183 ? 0.454 6.628 4.235 1.00 97.75 183 MET A O 1
ATOM 1464 N N . GLN A 1 184 ? -1.244 5.178 4.373 1.00 97.44 184 GLN A N 1
ATOM 1465 C CA . GLN A 1 184 ? -0.691 4.248 3.380 1.00 97.44 184 GLN A CA 1
ATOM 1466 C C . GLN A 1 184 ? -0.483 4.920 2.014 1.00 97.44 184 GLN A C 1
ATOM 1468 O O . GLN A 1 184 ? 0.562 4.717 1.394 1.00 97.44 184 GLN A O 1
ATOM 1473 N N . ARG A 1 185 ? -1.425 5.766 1.570 1.00 97.94 185 ARG A N 1
ATOM 1474 C CA . ARG A 1 185 ? -1.279 6.561 0.336 1.00 97.94 185 ARG A CA 1
ATOM 1475 C C . ARG A 1 185 ? -0.119 7.549 0.425 1.00 97.94 185 ARG A C 1
ATOM 1477 O O . ARG A 1 185 ? 0.660 7.640 -0.519 1.00 97.94 185 ARG A O 1
ATOM 1484 N N . ILE A 1 186 ? 0.027 8.250 1.553 1.00 97.44 186 ILE A N 1
ATOM 1485 C CA . ILE A 1 186 ? 1.131 9.197 1.780 1.00 97.44 186 ILE A CA 1
ATOM 1486 C C . ILE A 1 186 ? 2.478 8.470 1.719 1.00 97.44 186 ILE A C 1
ATOM 1488 O O . ILE A 1 186 ? 3.375 8.916 1.006 1.00 97.44 186 ILE A O 1
ATOM 1492 N N . ILE A 1 187 ? 2.617 7.336 2.415 1.00 97.12 187 ILE A N 1
ATOM 1493 C CA . ILE A 1 187 ? 3.846 6.529 2.398 1.00 97.12 187 ILE A CA 1
ATOM 1494 C C . ILE A 1 187 ? 4.154 6.047 0.976 1.00 97.12 187 ILE A C 1
ATOM 1496 O O . ILE A 1 187 ? 5.287 6.183 0.522 1.00 97.12 187 ILE A O 1
ATOM 1500 N N . ALA A 1 188 ? 3.162 5.521 0.252 1.00 97.81 188 ALA A N 1
ATOM 1501 C CA . ALA A 1 188 ? 3.345 5.053 -1.120 1.00 97.81 188 ALA A CA 1
ATOM 1502 C C . ALA A 1 188 ? 3.767 6.189 -2.073 1.00 97.81 188 ALA A C 1
ATOM 1504 O O . ALA A 1 188 ? 4.706 6.016 -2.852 1.00 97.81 188 ALA A O 1
ATOM 1505 N N . ALA A 1 189 ? 3.148 7.369 -1.964 1.00 97.62 189 ALA A N 1
ATOM 1506 C CA . ALA A 1 189 ? 3.532 8.558 -2.725 1.00 97.62 189 ALA A CA 1
ATOM 1507 C C . ALA A 1 189 ? 4.973 9.005 -2.422 1.00 97.62 189 ALA A C 1
ATOM 1509 O O . ALA A 1 189 ? 5.718 9.391 -3.325 1.00 97.62 189 ALA A O 1
ATOM 1510 N N . ASP A 1 190 ? 5.398 8.919 -1.164 1.00 96.94 190 ASP A N 1
ATOM 1511 C CA . ASP A 1 190 ? 6.749 9.284 -0.754 1.00 96.94 190 ASP A CA 1
ATOM 1512 C C . ASP A 1 190 ? 7.808 8.286 -1.208 1.00 96.94 190 ASP A C 1
ATOM 1514 O O . ASP A 1 190 ? 8.880 8.693 -1.662 1.00 96.94 190 ASP A O 1
ATOM 1518 N N . THR A 1 191 ? 7.514 6.990 -1.122 1.00 97.00 191 THR A N 1
ATOM 1519 C CA . THR A 1 191 ? 8.366 5.940 -1.684 1.00 97.00 191 THR A CA 1
ATOM 1520 C C . THR A 1 191 ? 8.552 6.168 -3.178 1.00 97.00 191 THR A C 1
ATOM 1522 O O . THR A 1 191 ? 9.685 6.203 -3.652 1.00 97.00 191 THR A O 1
ATOM 1525 N N . LEU A 1 192 ? 7.469 6.452 -3.904 1.00 97.31 192 LEU A N 1
ATOM 1526 C CA . LEU A 1 192 ? 7.530 6.753 -5.330 1.00 97.31 192 LEU A CA 1
ATOM 1527 C C . LEU A 1 192 ? 8.389 7.990 -5.623 1.00 97.31 192 LEU A C 1
ATOM 1529 O O . LEU A 1 192 ? 9.243 7.967 -6.508 1.00 97.31 192 LEU A O 1
ATOM 1533 N N . ARG A 1 193 ? 8.228 9.059 -4.836 1.00 97.00 193 ARG A N 1
ATOM 1534 C CA . ARG A 1 193 ? 9.056 10.268 -4.933 1.00 97.00 193 ARG A CA 1
ATOM 1535 C C . ARG A 1 193 ? 10.537 9.967 -4.697 1.00 97.00 193 ARG A C 1
ATOM 1537 O O . ARG A 1 193 ? 11.379 10.491 -5.425 1.00 97.00 193 ARG A O 1
ATOM 1544 N N . LYS A 1 194 ? 10.869 9.145 -3.696 1.00 97.00 194 LYS A N 1
ATOM 1545 C CA . LYS A 1 194 ? 12.251 8.723 -3.415 1.00 97.00 194 LYS A CA 1
ATOM 1546 C C . LYS A 1 194 ? 12.832 7.918 -4.581 1.00 97.00 194 LYS A C 1
ATOM 1548 O O . LYS A 1 194 ? 13.922 8.248 -5.036 1.00 97.00 194 LYS A O 1
ATOM 1553 N N . MET A 1 195 ? 12.083 6.954 -5.118 1.00 96.69 195 MET A N 1
ATOM 1554 C CA . MET A 1 195 ? 12.510 6.145 -6.269 1.00 96.69 195 MET A CA 1
ATOM 1555 C C . MET A 1 195 ? 12.692 6.978 -7.543 1.00 96.69 195 MET A C 1
ATOM 1557 O O . MET A 1 195 ? 13.573 6.703 -8.347 1.00 96.69 195 MET A O 1
ATOM 1561 N N . LEU A 1 196 ? 11.886 8.024 -7.745 1.00 95.19 196 LEU A N 1
ATOM 1562 C CA . LEU A 1 196 ? 12.058 8.923 -8.889 1.00 95.19 196 LEU A CA 1
ATOM 1563 C C . LEU A 1 196 ? 13.302 9.807 -8.772 1.00 95.19 196 LEU A C 1
ATOM 1565 O O . LEU A 1 196 ? 13.941 10.073 -9.792 1.00 95.19 196 LEU A O 1
ATOM 1569 N N . LYS A 1 197 ? 13.636 10.253 -7.552 1.00 95.19 197 LYS A N 1
ATOM 1570 C CA . LYS A 1 197 ? 14.862 11.018 -7.272 1.00 95.19 197 LYS A CA 1
ATOM 1571 C C . LYS A 1 197 ? 16.117 10.169 -7.449 1.00 95.19 197 LYS A C 1
ATOM 1573 O O . LYS A 1 197 ? 17.146 10.694 -7.863 1.00 95.19 197 LYS A O 1
ATOM 1578 N N . ASP A 1 198 ? 16.030 8.879 -7.150 1.00 93.50 198 ASP A N 1
ATOM 1579 C CA . ASP A 1 198 ? 17.123 7.950 -7.376 1.00 93.50 198 ASP A CA 1
ATOM 1580 C C . ASP A 1 198 ? 17.235 7.565 -8.866 1.00 93.50 198 ASP A C 1
ATOM 1582 O O . ASP A 1 198 ? 16.340 6.994 -9.501 1.00 93.50 198 ASP A O 1
ATOM 1586 N N . VAL A 1 199 ? 18.379 7.899 -9.461 1.00 87.00 199 VAL A N 1
ATOM 1587 C CA . VAL A 1 199 ? 18.673 7.604 -10.869 1.00 87.00 199 VAL A CA 1
ATOM 1588 C C . VAL A 1 199 ? 18.908 6.106 -11.078 1.00 87.00 199 VAL A C 1
ATOM 1590 O O . VAL A 1 199 ? 18.625 5.602 -12.170 1.00 87.00 199 VAL A O 1
ATOM 1593 N N . ALA A 1 200 ? 19.388 5.396 -10.052 1.00 89.06 200 ALA A N 1
ATOM 1594 C CA . ALA A 1 200 ? 19.684 3.967 -10.112 1.00 89.06 200 ALA A CA 1
ATOM 1595 C C . ALA A 1 200 ? 18.433 3.087 -9.974 1.00 89.06 200 ALA A C 1
ATOM 1597 O O . ALA A 1 200 ? 18.436 1.951 -10.454 1.00 89.06 200 ALA A O 1
ATOM 1598 N N . SER A 1 201 ? 17.358 3.619 -9.387 1.00 92.38 201 SER A N 1
ATOM 1599 C CA . SER A 1 201 ? 16.101 2.900 -9.172 1.00 92.38 201 SER A CA 1
ATOM 1600 C C . SER A 1 201 ? 15.548 2.269 -10.451 1.00 92.38 201 SER A C 1
ATOM 1602 O O . SER A 1 201 ? 15.510 2.891 -11.524 1.00 92.38 201 SER A O 1
ATOM 1604 N N . ASP A 1 202 ? 15.116 1.013 -10.320 1.00 92.81 202 ASP A N 1
ATOM 1605 C CA . ASP A 1 202 ? 14.532 0.212 -11.393 1.00 92.81 202 ASP A CA 1
ATOM 1606 C C . ASP A 1 202 ? 13.215 0.810 -11.907 1.00 92.81 202 ASP A C 1
ATOM 1608 O O . ASP A 1 202 ? 12.352 1.220 -11.131 1.00 92.81 202 ASP A O 1
ATOM 1612 N N . ASP A 1 203 ? 13.053 0.853 -13.230 1.00 93.75 203 ASP A N 1
ATOM 1613 C CA . ASP A 1 203 ? 11.841 1.417 -13.832 1.00 93.75 203 ASP A CA 1
ATOM 1614 C C . ASP A 1 203 ? 10.635 0.502 -13.633 1.00 93.75 203 ASP A C 1
ATOM 1616 O O . ASP A 1 203 ? 9.522 0.994 -13.462 1.00 93.75 203 ASP A O 1
ATOM 1620 N N . GLY A 1 204 ? 10.844 -0.818 -13.603 1.00 94.12 204 GLY A N 1
ATOM 1621 C CA . GLY A 1 204 ? 9.798 -1.780 -13.271 1.00 94.12 204 GLY A CA 1
ATOM 1622 C C . GLY A 1 204 ? 9.248 -1.544 -11.869 1.00 94.12 204 GLY A C 1
ATOM 1623 O O . GLY A 1 204 ? 8.035 -1.402 -11.707 1.00 94.12 204 GLY A O 1
ATOM 1624 N N . ALA A 1 205 ? 10.138 -1.401 -10.888 1.00 95.88 205 ALA A N 1
ATOM 1625 C CA . ALA A 1 205 ? 9.771 -1.099 -9.508 1.00 95.88 205 ALA A CA 1
ATOM 1626 C C . ALA A 1 205 ? 9.018 0.241 -9.380 1.00 95.88 205 ALA A C 1
ATOM 1628 O O . ALA A 1 205 ? 8.026 0.321 -8.657 1.00 95.88 205 ALA A O 1
ATOM 1629 N N . VAL A 1 206 ? 9.436 1.285 -10.110 1.00 96.69 206 VAL A N 1
ATOM 1630 C CA . VAL A 1 206 ? 8.731 2.584 -10.130 1.00 96.69 206 VAL A CA 1
ATOM 1631 C C . VAL A 1 206 ? 7.308 2.438 -10.679 1.00 96.69 206 VAL A C 1
ATOM 1633 O O . VAL A 1 206 ? 6.368 2.984 -10.101 1.00 96.69 206 VAL A O 1
ATOM 1636 N N . VAL A 1 207 ? 7.130 1.693 -11.775 1.00 95.81 207 VAL A N 1
ATOM 1637 C CA . VAL A 1 207 ? 5.806 1.464 -12.374 1.00 95.81 207 VAL A CA 1
ATOM 1638 C C . VAL A 1 207 ? 4.902 0.665 -11.432 1.00 95.81 207 VAL A C 1
ATOM 1640 O O . VAL A 1 207 ? 3.763 1.067 -11.211 1.00 95.81 207 VAL A O 1
ATOM 1643 N N . GLN A 1 208 ? 5.417 -0.396 -10.806 1.00 96.50 208 GLN A N 1
ATOM 1644 C CA . GLN A 1 208 ? 4.662 -1.186 -9.825 1.00 96.50 208 GLN A CA 1
ATOM 1645 C C . GLN A 1 208 ? 4.256 -0.354 -8.601 1.00 96.50 208 GLN A C 1
ATOM 1647 O O . GLN A 1 208 ? 3.114 -0.428 -8.150 1.00 96.50 208 GLN A O 1
ATOM 1652 N N . ALA A 1 209 ? 5.159 0.481 -8.078 1.00 97.50 209 ALA A N 1
ATOM 1653 C CA . ALA A 1 209 ? 4.849 1.374 -6.963 1.00 97.50 209 ALA A CA 1
ATOM 1654 C C . ALA A 1 209 ? 3.749 2.391 -7.325 1.00 97.50 209 ALA A C 1
ATOM 1656 O O . ALA A 1 209 ? 2.895 2.713 -6.495 1.00 97.50 209 ALA A O 1
ATOM 1657 N N . TRP A 1 210 ? 3.730 2.871 -8.572 1.00 96.88 210 TRP A N 1
ATOM 1658 C CA . TRP A 1 210 ? 2.675 3.748 -9.078 1.00 96.88 210 TRP A CA 1
ATOM 1659 C C . TRP A 1 210 ? 1.326 3.036 -9.230 1.00 96.88 210 TRP A C 1
ATOM 1661 O O . TRP A 1 210 ? 0.298 3.576 -8.819 1.00 96.88 210 TRP A O 1
ATOM 1671 N N . GLU A 1 211 ? 1.313 1.820 -9.774 1.00 96.62 211 GLU A N 1
ATOM 1672 C CA . GLU A 1 211 ? 0.108 0.986 -9.868 1.00 96.62 211 GLU A CA 1
ATOM 1673 C C . GLU A 1 211 ? -0.458 0.660 -8.483 1.00 96.62 211 GLU A C 1
ATOM 1675 O O . GLU A 1 211 ? -1.663 0.791 -8.258 1.00 96.62 211 GLU A O 1
ATOM 1680 N N . TYR A 1 212 ? 0.409 0.338 -7.521 1.00 97.38 212 TYR A N 1
ATOM 1681 C CA . TYR A 1 212 ? 0.014 0.136 -6.132 1.00 97.38 212 TYR A CA 1
ATOM 1682 C C . TYR A 1 212 ? -0.632 1.396 -5.543 1.00 97.38 212 TYR A C 1
ATOM 1684 O O . TYR A 1 212 ? -1.725 1.322 -4.980 1.00 97.38 212 TYR A O 1
ATOM 1692 N N . LEU A 1 213 ? -0.039 2.576 -5.743 1.00 97.44 213 LEU A N 1
ATOM 1693 C CA . LEU A 1 213 ? -0.641 3.833 -5.293 1.00 97.44 213 LEU A CA 1
ATOM 1694 C C . LEU A 1 213 ? -2.009 4.099 -5.949 1.00 97.44 213 LEU A C 1
ATOM 1696 O O . LEU A 1 213 ? -2.934 4.548 -5.270 1.00 97.44 213 LEU A O 1
ATOM 1700 N N . LYS A 1 214 ? -2.171 3.783 -7.240 1.00 96.62 214 LYS A N 1
ATOM 1701 C CA . LYS A 1 214 ? -3.472 3.857 -7.927 1.00 96.62 214 LYS A CA 1
ATOM 1702 C C . LYS A 1 214 ? -4.496 2.897 -7.329 1.00 96.62 214 LYS A C 1
ATOM 1704 O O . LYS A 1 214 ? -5.638 3.303 -7.135 1.00 96.62 214 LYS A O 1
ATOM 1709 N N . SER A 1 215 ? -4.095 1.674 -6.978 1.00 97.00 215 SER A N 1
ATOM 1710 C CA . SER A 1 215 ? -4.980 0.695 -6.328 1.00 97.00 215 SER A CA 1
ATOM 1711 C C . SER A 1 215 ? -5.478 1.169 -4.957 1.00 97.00 215 SER A C 1
ATOM 1713 O O . SER A 1 215 ? -6.600 0.869 -4.557 1.00 97.00 215 SER A O 1
ATOM 1715 N N . LEU A 1 216 ? -4.680 1.992 -4.267 1.00 96.75 216 LEU A N 1
ATOM 1716 C CA . LEU A 1 216 ? -5.077 2.648 -3.023 1.00 96.75 216 LEU A CA 1
ATOM 1717 C C . LEU A 1 216 ? -6.004 3.855 -3.246 1.00 96.75 216 LEU A C 1
ATOM 1719 O O . LEU A 1 216 ? -6.527 4.388 -2.269 1.00 96.75 216 LEU A O 1
ATOM 1723 N N . GLY A 1 217 ? -6.231 4.294 -4.488 1.00 96.75 217 GLY A N 1
ATOM 1724 C CA . GLY A 1 217 ? -7.055 5.455 -4.844 1.00 96.75 217 GLY A CA 1
ATOM 1725 C C . GLY A 1 217 ? -6.277 6.735 -5.171 1.00 96.75 217 GLY A C 1
ATOM 1726 O O . GLY A 1 217 ? -6.896 7.785 -5.298 1.00 96.75 217 GLY A O 1
ATOM 1727 N N . GLY A 1 218 ? -4.947 6.671 -5.310 1.00 96.25 218 GLY A N 1
ATOM 1728 C CA . GLY A 1 218 ? -4.110 7.825 -5.660 1.00 96.25 218 GLY A CA 1
ATOM 1729 C C . GLY A 1 218 ? -3.780 8.759 -4.488 1.00 96.25 218 GLY A C 1
ATOM 1730 O O . GLY A 1 218 ? -4.191 8.539 -3.347 1.00 96.25 218 GLY A O 1
ATOM 1731 N N . HIS A 1 219 ? -2.981 9.796 -4.764 1.00 96.81 219 HIS A N 1
ATOM 1732 C CA . HIS A 1 219 ? -2.666 10.863 -3.809 1.00 96.81 219 HIS A CA 1
ATOM 1733 C C . HIS A 1 219 ? -2.270 12.163 -4.543 1.00 96.81 219 HIS A C 1
ATOM 1735 O O . HIS A 1 219 ? -1.439 12.083 -5.454 1.00 96.81 219 HIS A O 1
ATOM 1741 N N . PRO A 1 220 ? -2.744 13.356 -4.122 1.00 95.31 220 PRO A N 1
ATOM 1742 C CA . PRO A 1 220 ? -2.473 14.622 -4.821 1.00 95.31 220 PRO A CA 1
ATOM 1743 C C . PRO A 1 220 ? -0.980 14.927 -5.005 1.00 95.31 220 PRO A C 1
ATOM 1745 O O . PRO A 1 220 ? -0.538 15.383 -6.056 1.00 95.31 220 PRO A O 1
ATOM 1748 N N . THR A 1 221 ? -0.152 14.609 -4.005 1.00 94.25 221 THR A N 1
ATOM 1749 C CA . THR A 1 221 ? 1.303 14.843 -4.098 1.00 94.25 221 THR A CA 1
ATOM 1750 C C . THR A 1 221 ? 2.004 13.978 -5.144 1.00 94.25 221 THR A C 1
ATOM 1752 O O . THR A 1 221 ? 3.110 14.322 -5.563 1.00 94.25 221 THR A O 1
ATOM 1755 N N . ALA A 1 222 ? 1.397 12.859 -5.545 1.00 95.31 222 ALA A N 1
ATOM 1756 C CA . ALA A 1 222 ? 1.933 11.973 -6.567 1.00 95.31 222 ALA A CA 1
ATOM 1757 C C . ALA A 1 222 ? 1.417 12.317 -7.971 1.00 95.31 222 ALA A C 1
ATOM 1759 O O . ALA A 1 222 ? 2.083 11.991 -8.947 1.00 95.31 222 ALA A O 1
ATOM 1760 N N . GLU A 1 223 ? 0.290 13.024 -8.095 1.00 93.69 223 GLU A N 1
ATOM 1761 C CA . GLU A 1 223 ? -0.215 13.504 -9.391 1.00 93.69 223 GLU A CA 1
ATOM 1762 C C . GLU A 1 223 ? 0.769 14.469 -10.056 1.00 93.69 223 GLU A C 1
ATOM 1764 O O . GLU A 1 223 ? 1.044 14.351 -11.248 1.00 93.69 223 GLU A O 1
ATOM 1769 N N . ALA A 1 224 ? 1.413 15.336 -9.269 1.00 94.25 224 ALA A N 1
ATOM 1770 C CA . ALA A 1 224 ? 2.492 16.201 -9.750 1.00 94.25 224 ALA A CA 1
ATOM 1771 C C . ALA A 1 224 ? 3.702 15.419 -10.309 1.00 94.25 224 ALA A C 1
ATOM 1773 O O . ALA A 1 224 ? 4.502 15.964 -11.068 1.00 94.25 224 ALA A O 1
ATOM 1774 N N . LEU A 1 225 ? 3.845 14.137 -9.952 1.00 95.25 225 LEU A N 1
ATOM 1775 C CA . LEU A 1 225 ? 4.913 13.256 -10.434 1.00 95.25 225 LEU A CA 1
ATOM 1776 C C . LEU A 1 225 ? 4.529 12.513 -11.724 1.00 95.25 225 LEU A C 1
ATOM 1778 O O . LEU A 1 225 ? 5.384 11.845 -12.308 1.00 95.25 225 LEU A O 1
ATOM 1782 N N . ALA A 1 226 ? 3.281 12.629 -12.195 1.00 94.25 226 ALA A N 1
ATOM 1783 C CA . ALA A 1 226 ? 2.779 11.898 -13.357 1.00 94.25 226 ALA A CA 1
ATOM 1784 C C . ALA A 1 226 ? 3.642 12.060 -14.626 1.00 94.25 226 ALA A C 1
ATOM 1786 O O . ALA A 1 226 ? 3.929 11.037 -15.252 1.00 94.25 226 ALA A O 1
ATOM 1787 N N . PRO A 1 227 ? 4.152 13.258 -14.992 1.00 95.69 227 PRO A N 1
ATOM 1788 C CA . PRO A 1 227 ? 5.016 13.396 -16.169 1.00 95.69 227 PRO A CA 1
ATOM 1789 C C . PRO A 1 227 ? 6.334 12.615 -16.041 1.00 95.69 227 PRO A C 1
ATOM 1791 O O . PRO A 1 227 ? 6.761 11.935 -16.975 1.00 95.69 227 PRO A O 1
ATOM 1794 N N . ALA A 1 228 ? 6.963 12.653 -14.861 1.00 94.81 228 ALA A N 1
ATOM 1795 C CA . ALA A 1 228 ? 8.196 11.912 -14.596 1.00 94.81 228 ALA A CA 1
ATOM 1796 C C . ALA A 1 228 ? 7.963 10.390 -14.609 1.00 94.81 228 ALA A C 1
ATOM 1798 O O . ALA A 1 228 ? 8.821 9.628 -15.055 1.00 94.81 228 ALA A O 1
ATOM 1799 N N . LEU A 1 229 ? 6.788 9.943 -14.159 1.00 94.69 229 LEU A N 1
ATOM 1800 C CA . LEU A 1 229 ? 6.383 8.539 -14.209 1.00 94.69 229 LEU A CA 1
ATOM 1801 C C . LEU A 1 229 ? 6.113 8.075 -15.635 1.00 94.69 229 LEU A C 1
ATOM 1803 O O . LEU A 1 229 ? 6.584 7.008 -16.016 1.00 94.69 229 LEU A O 1
ATOM 1807 N N . GLN A 1 230 ? 5.419 8.878 -16.442 1.00 94.44 230 GLN A N 1
ATOM 1808 C CA . GLN A 1 230 ? 5.177 8.570 -17.851 1.00 94.44 230 GLN A CA 1
ATOM 1809 C C . GLN A 1 230 ? 6.497 8.388 -18.608 1.00 94.44 230 GLN A C 1
ATOM 1811 O O . GLN A 1 230 ? 6.632 7.456 -19.399 1.00 94.44 230 GLN A O 1
ATOM 1816 N N . TRP A 1 231 ? 7.499 9.212 -18.295 1.00 93.56 231 TRP A N 1
ATOM 1817 C CA . TRP A 1 231 ? 8.848 9.044 -18.827 1.00 93.56 231 TRP A CA 1
ATOM 1818 C C . TRP A 1 231 ? 9.469 7.690 -18.444 1.00 93.56 231 TRP A C 1
ATOM 1820 O O . TRP A 1 231 ? 10.022 6.993 -19.293 1.00 93.56 231 TRP A O 1
ATOM 1830 N N . ARG A 1 232 ? 9.344 7.266 -17.178 1.00 93.62 232 ARG A N 1
ATOM 1831 C CA . ARG A 1 232 ? 9.833 5.955 -16.705 1.00 93.62 232 ARG A CA 1
ATOM 1832 C C . ARG A 1 232 ? 9.084 4.784 -17.359 1.00 93.62 232 ARG A C 1
ATOM 1834 O O . ARG A 1 232 ? 9.723 3.804 -17.732 1.00 93.62 232 ARG A O 1
ATOM 1841 N N . VAL A 1 233 ? 7.768 4.900 -17.557 1.00 94.06 233 VAL A N 1
ATOM 1842 C CA . VAL A 1 233 ? 6.939 3.900 -18.261 1.00 94.06 233 VAL A CA 1
ATOM 1843 C C . VAL A 1 233 ? 7.406 3.735 -19.708 1.00 94.06 233 VAL A C 1
ATOM 1845 O O . VAL A 1 233 ? 7.742 2.628 -20.120 1.00 94.06 233 VAL A O 1
ATOM 1848 N N . GLN A 1 234 ? 7.516 4.837 -20.457 1.00 94.56 234 GLN A N 1
ATOM 1849 C CA . GLN A 1 234 ? 7.983 4.809 -21.847 1.00 94.56 234 GLN A CA 1
ATOM 1850 C C . GLN A 1 234 ? 9.385 4.208 -21.961 1.00 94.56 234 GLN A C 1
ATOM 1852 O O . GLN A 1 234 ? 9.656 3.416 -22.866 1.00 94.56 234 GLN A O 1
ATOM 1857 N N . ARG A 1 235 ? 10.279 4.542 -21.022 1.00 93.62 235 ARG A N 1
ATOM 1858 C CA . ARG A 1 235 ? 11.619 3.955 -20.994 1.00 93.62 235 ARG A CA 1
ATOM 1859 C C . ARG A 1 235 ? 11.581 2.444 -20.816 1.00 93.62 235 ARG A C 1
ATOM 1861 O O . ARG A 1 235 ? 12.284 1.744 -21.540 1.00 93.62 235 ARG A O 1
ATOM 1868 N N . ARG A 1 236 ? 10.763 1.950 -19.882 1.00 93.88 236 ARG A N 1
ATOM 1869 C CA . ARG A 1 236 ? 10.593 0.516 -19.624 1.00 93.88 236 ARG A CA 1
ATOM 1870 C C . ARG A 1 236 ? 10.077 -0.214 -20.861 1.00 93.88 236 ARG A C 1
ATOM 1872 O O . ARG A 1 236 ? 10.625 -1.250 -21.219 1.00 93.88 236 ARG A O 1
ATOM 1879 N N . GLU A 1 237 ? 9.075 0.338 -21.540 1.00 94.88 237 GLU A N 1
ATOM 1880 C CA . GLU A 1 237 ? 8.535 -0.244 -22.774 1.00 94.88 237 GLU A CA 1
ATOM 1881 C C . GLU A 1 237 ? 9.586 -0.310 -23.889 1.00 94.88 237 GLU A C 1
ATOM 1883 O O . GLU A 1 237 ? 9.728 -1.335 -24.556 1.00 94.88 237 GLU A O 1
ATOM 1888 N N . LEU A 1 238 ? 10.355 0.766 -24.088 1.00 94.38 238 LEU A N 1
ATOM 1889 C CA . LEU A 1 238 ? 11.444 0.782 -25.067 1.00 94.38 238 LEU A CA 1
ATOM 1890 C C . LEU A 1 238 ? 12.548 -0.214 -24.698 1.00 94.38 238 LEU A C 1
ATOM 1892 O O . LEU A 1 238 ? 13.053 -0.914 -25.574 1.00 94.38 238 LEU A O 1
ATOM 1896 N N . GLN A 1 239 ? 12.901 -0.314 -23.415 1.00 92.12 239 GLN A N 1
ATOM 1897 C CA . GLN A 1 239 ? 13.872 -1.291 -22.928 1.00 92.12 239 GLN A CA 1
ATOM 1898 C C . GLN A 1 239 ? 13.401 -2.722 -23.195 1.00 92.12 239 GLN A C 1
ATOM 1900 O O . GLN A 1 239 ? 14.189 -3.532 -23.678 1.00 92.12 239 GLN A O 1
ATOM 1905 N N . GLN A 1 240 ? 12.133 -3.027 -22.917 1.00 93.19 240 GLN A N 1
ATOM 1906 C CA . GLN A 1 240 ? 11.559 -4.344 -23.172 1.00 93.19 240 GLN A CA 1
ATOM 1907 C C . GLN A 1 240 ? 11.601 -4.679 -24.668 1.00 93.19 240 GLN A C 1
ATOM 1909 O O . GLN A 1 240 ? 12.107 -5.732 -25.043 1.00 93.19 240 GLN A O 1
ATOM 1914 N N . LYS A 1 241 ? 11.191 -3.748 -25.539 1.00 94.81 241 LYS A N 1
ATOM 1915 C CA . LYS A 1 241 ? 11.277 -3.926 -26.999 1.00 94.81 241 LYS A CA 1
ATOM 1916 C C . LYS A 1 241 ? 12.715 -4.133 -27.480 1.00 94.81 241 LYS A C 1
ATOM 1918 O O . LYS A 1 241 ? 12.953 -4.952 -28.364 1.00 94.81 241 LYS A O 1
ATOM 1923 N N . LEU A 1 242 ? 13.688 -3.413 -26.916 1.00 93.19 242 LEU A N 1
ATOM 1924 C CA . LEU A 1 242 ? 15.106 -3.616 -27.231 1.00 93.19 242 LEU A CA 1
ATOM 1925 C C . LEU A 1 242 ? 15.580 -5.006 -26.795 1.00 93.19 242 LEU A C 1
ATOM 1927 O O . LEU A 1 242 ? 16.243 -5.689 -27.569 1.00 93.19 242 LEU A O 1
ATOM 1931 N N . GLN A 1 243 ? 15.213 -5.446 -25.591 1.00 91.06 243 GLN A N 1
ATOM 1932 C CA . GLN A 1 243 ? 15.538 -6.785 -25.100 1.00 91.06 243 GLN A CA 1
ATOM 1933 C C . GLN A 1 243 ? 14.909 -7.878 -25.967 1.00 91.06 243 GLN A C 1
ATOM 1935 O O . GLN A 1 243 ? 15.587 -8.850 -26.278 1.00 91.06 243 GLN A O 1
ATOM 1940 N N . GLU A 1 244 ? 13.671 -7.703 -26.426 1.00 92.38 244 GLU A N 1
ATOM 1941 C CA . GLU A 1 244 ? 13.017 -8.617 -27.369 1.00 92.38 244 GLU A CA 1
ATOM 1942 C C . GLU A 1 244 ? 13.769 -8.689 -28.705 1.00 92.38 244 GLU A C 1
ATOM 1944 O O . GLU A 1 244 ? 13.972 -9.778 -29.234 1.00 92.38 244 GLU A O 1
ATOM 1949 N N . VAL A 1 245 ? 14.246 -7.557 -29.236 1.00 92.44 245 VAL A N 1
ATOM 1950 C CA . VAL A 1 245 ? 15.071 -7.534 -30.460 1.00 92.44 245 VAL A CA 1
ATOM 1951 C C . VAL A 1 245 ? 16.400 -8.263 -30.255 1.00 92.44 245 VAL A C 1
ATOM 1953 O O . VAL A 1 245 ? 16.844 -8.980 -31.151 1.00 92.44 245 VAL A O 1
ATOM 1956 N N . VAL A 1 246 ? 17.025 -8.114 -29.085 1.00 89.12 246 VAL A N 1
ATOM 1957 C CA . VAL A 1 246 ? 18.262 -8.835 -28.742 1.00 89.12 246 VAL A CA 1
ATOM 1958 C C . VAL A 1 246 ? 17.996 -10.328 -28.565 1.00 89.12 246 VAL A C 1
ATOM 1960 O O . VAL A 1 246 ? 18.757 -11.136 -29.082 1.00 89.12 246 VAL A O 1
ATOM 1963 N N . ALA A 1 247 ? 16.919 -10.708 -27.879 1.00 89.12 247 ALA A N 1
ATOM 1964 C CA . ALA A 1 247 ? 16.565 -12.102 -27.627 1.00 89.12 247 ALA A CA 1
ATOM 1965 C C . ALA A 1 247 ? 16.132 -12.838 -28.905 1.00 89.12 247 ALA A C 1
ATOM 1967 O O . ALA A 1 247 ? 16.465 -14.004 -29.093 1.00 89.12 247 ALA A O 1
ATOM 1968 N N . ALA A 1 248 ? 15.441 -12.149 -29.818 1.00 88.50 248 ALA A N 1
ATOM 1969 C CA . ALA A 1 248 ? 15.048 -12.688 -31.118 1.00 88.50 248 ALA A CA 1
ATOM 1970 C C . ALA A 1 248 ? 16.236 -12.887 -32.079 1.00 88.50 248 ALA A C 1
ATOM 1972 O O . ALA A 1 248 ? 16.070 -13.461 -33.158 1.00 88.50 248 ALA A O 1
ATOM 1973 N N . ARG A 1 249 ? 17.439 -12.418 -31.722 1.00 86.69 249 ARG A N 1
ATOM 1974 C CA . ARG A 1 249 ? 18.641 -12.556 -32.543 1.00 86.69 249 ARG A CA 1
ATOM 1975 C C . ARG A 1 249 ? 19.119 -14.008 -32.554 1.00 86.69 249 ARG A C 1
ATOM 1977 O O . ARG A 1 249 ? 19.932 -14.429 -31.737 1.00 86.69 249 ARG A O 1
ATOM 1984 N N . GLN A 1 250 ? 18.664 -14.761 -33.547 1.00 81.12 250 GLN A N 1
ATOM 1985 C CA . GLN A 1 250 ? 19.206 -16.074 -33.876 1.00 81.12 250 GLN A CA 1
ATOM 1986 C C . GLN A 1 250 ? 20.328 -15.905 -34.912 1.00 81.12 250 GLN A C 1
ATOM 1988 O O . GLN A 1 250 ? 20.090 -15.916 -36.117 1.00 81.12 250 GLN A O 1
ATOM 1993 N N . GLY A 1 251 ? 21.563 -15.692 -34.441 1.00 84.12 251 GLY A N 1
ATOM 1994 C CA . GLY A 1 251 ? 22.764 -15.670 -35.288 1.00 84.12 251 GLY A CA 1
ATOM 1995 C C . GLY A 1 251 ? 23.422 -14.291 -35.503 1.00 84.12 251 GLY A C 1
ATOM 1996 O O . GLY A 1 251 ? 23.327 -13.402 -34.645 1.00 84.12 251 GLY A O 1
ATOM 1997 N N . PRO A 1 252 ? 24.189 -14.112 -36.602 1.00 87.44 252 PRO A N 1
ATOM 1998 C CA . PRO A 1 252 ? 24.940 -12.883 -36.853 1.00 87.44 252 PRO A CA 1
ATOM 1999 C C . PRO A 1 252 ? 24.000 -11.676 -37.008 1.00 87.44 252 PRO A C 1
ATOM 2001 O O . PRO A 1 252 ? 22.841 -11.845 -37.388 1.00 87.44 252 PRO A O 1
ATOM 2004 N N . PRO A 1 253 ? 24.471 -10.447 -36.721 1.00 90.50 253 PRO A N 1
ATOM 2005 C CA . PRO A 1 253 ? 23.622 -9.273 -36.854 1.00 90.50 253 PRO A CA 1
ATOM 2006 C C . PRO A 1 253 ? 23.204 -9.110 -38.318 1.00 90.50 253 PRO A C 1
ATOM 2008 O O . PRO A 1 253 ? 23.989 -9.385 -39.229 1.00 90.50 253 PRO A O 1
ATOM 2011 N N . THR A 1 254 ? 21.967 -8.673 -38.534 1.00 91.69 254 THR A N 1
ATOM 2012 C CA . THR A 1 254 ? 21.395 -8.406 -39.858 1.00 91.69 254 THR A CA 1
ATOM 2013 C C . THR A 1 254 ? 21.054 -6.927 -39.987 1.00 91.69 254 THR A C 1
ATOM 2015 O O . THR A 1 254 ? 20.870 -6.227 -38.988 1.00 91.69 254 THR A O 1
ATOM 2018 N N . LEU A 1 255 ? 20.944 -6.443 -41.226 1.00 91.75 255 LEU A N 1
ATOM 2019 C CA . LEU A 1 255 ? 20.577 -5.055 -41.500 1.00 91.75 255 LEU A CA 1
ATOM 2020 C C . LEU A 1 255 ? 19.241 -4.650 -40.856 1.00 91.75 255 LEU A C 1
ATOM 2022 O O . LEU A 1 255 ? 19.109 -3.542 -40.339 1.00 91.75 255 LEU A O 1
ATOM 2026 N N . GLU A 1 256 ? 18.245 -5.531 -40.922 1.00 92.62 256 GLU A N 1
ATOM 2027 C CA . GLU A 1 256 ? 16.898 -5.269 -40.408 1.00 92.62 256 GLU A CA 1
ATOM 2028 C C . GLU A 1 256 ? 16.894 -5.146 -38.884 1.00 92.62 256 GLU A C 1
ATOM 2030 O O . GLU A 1 256 ? 16.298 -4.212 -38.345 1.00 92.62 256 GLU A O 1
ATOM 2035 N N . LEU A 1 257 ? 17.623 -6.034 -38.197 1.00 92.00 257 LEU A N 1
ATOM 2036 C CA . LEU A 1 257 ? 17.767 -5.984 -36.745 1.00 92.00 257 LEU A CA 1
ATOM 2037 C C . LEU A 1 257 ? 18.496 -4.716 -36.302 1.00 92.00 257 LEU A C 1
ATOM 2039 O O . LEU A 1 257 ? 18.009 -4.031 -35.408 1.00 92.00 257 LEU A O 1
ATOM 2043 N N . ASP A 1 258 ? 19.605 -4.357 -36.952 1.00 94.06 258 ASP A N 1
ATOM 2044 C CA . ASP A 1 258 ? 20.358 -3.145 -36.610 1.00 94.06 258 ASP A CA 1
ATOM 2045 C C . ASP A 1 258 ? 19.530 -1.870 -36.832 1.00 94.06 258 ASP A C 1
ATOM 2047 O O . ASP A 1 258 ? 19.563 -0.960 -36.004 1.00 94.06 258 ASP A O 1
ATOM 2051 N N . ARG A 1 259 ? 18.740 -1.805 -37.914 1.00 94.69 259 ARG A N 1
ATOM 2052 C CA . ARG A 1 259 ? 17.810 -0.689 -38.155 1.00 94.69 259 ARG A CA 1
ATOM 2053 C C . ARG A 1 259 ? 16.758 -0.587 -37.057 1.00 94.69 259 ARG A C 1
ATOM 2055 O O . ARG A 1 259 ? 16.595 0.489 -36.486 1.00 94.69 259 ARG A O 1
ATOM 2062 N N . LYS A 1 260 ? 16.096 -1.701 -36.731 1.00 95.19 260 LYS A N 1
ATOM 2063 C CA . LYS A 1 260 ? 15.076 -1.753 -35.676 1.00 95.19 260 LYS A CA 1
ATOM 2064 C C . LYS A 1 260 ? 15.663 -1.376 -34.313 1.00 95.19 260 LYS A C 1
ATOM 2066 O O . LYS A 1 260 ? 15.049 -0.628 -33.559 1.00 95.19 260 LYS A O 1
ATOM 2071 N N . TYR A 1 261 ? 16.870 -1.850 -34.012 1.00 93.81 261 TYR A N 1
ATOM 2072 C CA . TYR A 1 261 ? 17.565 -1.545 -32.765 1.00 93.81 261 TYR A CA 1
ATOM 2073 C C . TYR A 1 261 ? 17.878 -0.047 -32.636 1.00 93.81 261 TYR A C 1
ATOM 2075 O O . TYR A 1 261 ? 17.624 0.552 -31.594 1.00 93.81 261 TYR A O 1
ATOM 2083 N N . ILE A 1 262 ? 18.374 0.589 -33.703 1.00 94.75 262 ILE A N 1
ATOM 2084 C CA . ILE A 1 262 ? 18.676 2.029 -33.710 1.00 94.75 262 ILE A CA 1
ATOM 2085 C C . ILE A 1 262 ? 17.410 2.884 -33.663 1.00 94.75 262 ILE A C 1
ATOM 2087 O O . ILE A 1 262 ? 17.403 3.911 -32.995 1.00 94.75 262 ILE A O 1
ATOM 2091 N N . GLU A 1 263 ? 16.336 2.475 -34.337 1.00 95.50 263 GLU A N 1
ATOM 2092 C CA . GLU A 1 263 ? 15.056 3.190 -34.303 1.00 95.50 263 GLU A CA 1
ATOM 2093 C C . GLU A 1 263 ? 14.472 3.256 -32.881 1.00 95.50 263 GLU A C 1
ATOM 2095 O O . GLU A 1 263 ? 13.981 4.308 -32.443 1.00 95.50 263 GLU A O 1
ATOM 2100 N N . LEU A 1 264 ? 14.566 2.135 -32.156 1.00 95.44 264 LEU A N 1
ATOM 2101 C CA . LEU A 1 264 ? 14.137 1.997 -30.765 1.00 95.44 264 LEU A CA 1
ATOM 2102 C C . LEU A 1 264 ? 15.088 2.687 -29.776 1.00 95.44 264 LEU A C 1
ATOM 2104 O O . LEU A 1 264 ? 14.650 3.097 -28.699 1.00 95.44 264 LEU A O 1
ATOM 2108 N N . TRP A 1 265 ? 16.367 2.856 -30.125 1.00 95.19 265 TRP A N 1
ATOM 2109 C CA . TRP A 1 265 ? 17.319 3.574 -29.284 1.00 95.19 265 TRP A CA 1
ATOM 2110 C C . TRP A 1 265 ? 17.019 5.073 -29.273 1.00 95.19 265 TRP A C 1
ATOM 2112 O O . TRP A 1 265 ? 17.181 5.787 -30.263 1.00 95.19 265 TRP A O 1
ATOM 2122 N N . LYS A 1 266 ? 16.611 5.580 -28.111 1.00 94.62 266 LYS A N 1
ATOM 2123 C CA . LYS A 1 266 ? 16.396 7.007 -27.879 1.00 94.62 266 LYS A CA 1
ATOM 2124 C C . LYS A 1 266 ? 17.460 7.516 -26.894 1.00 94.62 266 LYS A C 1
ATOM 2126 O O . LYS A 1 266 ? 17.363 7.195 -25.708 1.00 94.62 266 LYS A O 1
ATOM 2131 N N . PRO A 1 267 ? 18.443 8.327 -27.335 1.00 91.50 267 PRO A N 1
ATOM 2132 C CA . PRO A 1 267 ? 19.563 8.785 -26.499 1.00 91.50 267 PRO A CA 1
ATOM 2133 C C . PRO A 1 267 ? 19.145 9.372 -25.143 1.00 91.50 267 PRO A C 1
ATOM 2135 O O . PRO A 1 267 ? 19.714 9.040 -24.105 1.00 91.50 267 PRO A O 1
ATOM 2138 N N . ASN A 1 268 ? 18.068 10.168 -25.130 1.00 90.50 268 ASN A N 1
ATOM 2139 C CA . ASN A 1 268 ? 17.542 10.810 -23.920 1.00 90.50 268 ASN A CA 1
ATOM 2140 C C . ASN A 1 268 ? 17.091 9.821 -22.832 1.00 90.50 268 ASN A C 1
ATOM 2142 O O . ASN A 1 268 ? 17.030 10.192 -21.660 1.00 90.50 268 ASN A O 1
ATOM 2146 N N . PHE A 1 269 ? 16.766 8.582 -23.202 1.00 88.56 269 PHE A N 1
ATOM 2147 C CA . PHE A 1 269 ? 16.307 7.561 -22.268 1.00 88.56 269 PHE A CA 1
ATOM 2148 C C . PHE A 1 269 ? 17.457 6.725 -21.700 1.00 88.56 269 PHE A C 1
ATOM 2150 O O . PHE A 1 269 ? 17.438 6.411 -20.506 1.00 88.56 269 PHE A O 1
ATOM 2157 N N . PHE A 1 270 ? 18.451 6.387 -22.526 1.00 89.62 270 PHE A N 1
ATOM 2158 C CA . PHE A 1 270 ? 19.414 5.328 -22.213 1.00 89.62 270 PHE A CA 1
ATOM 2159 C C . PHE A 1 270 ? 20.838 5.817 -21.920 1.00 89.62 270 PHE A C 1
ATOM 2161 O O . PHE A 1 270 ? 21.490 5.250 -21.045 1.00 89.62 270 PHE A O 1
ATOM 2168 N N . ASP A 1 271 ? 21.314 6.885 -22.570 1.00 85.44 271 ASP A N 1
ATOM 2169 C CA . ASP A 1 271 ? 22.744 7.248 -22.567 1.00 85.44 271 ASP A CA 1
ATOM 2170 C C . ASP A 1 271 ? 23.282 7.641 -21.180 1.00 85.44 271 ASP A C 1
ATOM 2172 O O . ASP A 1 271 ? 24.476 7.533 -20.914 1.00 85.44 271 ASP A O 1
ATOM 2176 N N . LYS A 1 272 ? 22.405 8.091 -20.276 1.00 85.38 272 LYS A N 1
ATOM 2177 C CA . LYS A 1 272 ? 22.778 8.577 -18.937 1.00 85.38 272 LYS A CA 1
ATOM 2178 C C . LYS A 1 272 ? 22.743 7.503 -17.847 1.00 85.38 272 LYS A C 1
ATOM 2180 O O . LYS A 1 272 ? 22.977 7.828 -16.687 1.00 85.38 272 LYS A O 1
ATOM 2185 N N . GLN A 1 273 ? 22.406 6.252 -18.171 1.00 84.69 273 GLN A N 1
ATOM 2186 C CA . GLN A 1 273 ? 22.206 5.213 -17.159 1.00 84.69 273 GLN A CA 1
ATOM 2187 C C . GLN A 1 273 ? 23.203 4.053 -17.295 1.00 84.69 273 GLN A C 1
ATOM 2189 O O . GLN A 1 273 ? 23.139 3.308 -18.274 1.00 84.69 273 GLN A O 1
ATOM 2194 N N . PRO A 1 274 ? 24.056 3.815 -16.276 1.00 86.75 274 PRO A N 1
ATOM 2195 C CA . PRO A 1 274 ? 25.078 2.765 -16.312 1.00 86.75 274 PRO A CA 1
ATOM 2196 C C . PRO A 1 274 ? 24.531 1.358 -16.580 1.00 86.75 274 PRO A C 1
ATOM 2198 O O . PRO A 1 274 ? 25.160 0.562 -17.269 1.00 86.75 274 PRO A O 1
ATOM 2201 N N . ARG A 1 275 ? 23.324 1.048 -16.095 1.00 85.56 275 ARG A N 1
ATOM 2202 C CA . ARG A 1 275 ? 22.680 -0.261 -16.304 1.00 85.56 275 ARG A CA 1
ATOM 2203 C C . ARG A 1 275 ? 22.404 -0.595 -17.775 1.00 85.56 275 ARG A C 1
ATOM 2205 O O . ARG A 1 275 ? 22.255 -1.762 -18.118 1.00 85.56 275 ARG A O 1
ATOM 2212 N N . HIS A 1 276 ? 22.341 0.411 -18.648 1.00 89.06 276 HIS A N 1
ATOM 2213 C CA . HIS A 1 276 ? 22.132 0.221 -20.084 1.00 89.06 276 HIS A CA 1
ATOM 2214 C C . HIS A 1 276 ? 23.447 0.151 -20.867 1.00 89.06 276 HIS A C 1
ATOM 2216 O O . HIS A 1 276 ? 23.415 0.070 -22.092 1.00 89.06 276 HIS A O 1
ATOM 2222 N N . GLN A 1 277 ? 24.601 0.118 -20.189 1.00 89.38 277 GLN A N 1
ATOM 2223 C CA . GLN A 1 277 ? 25.908 0.042 -20.836 1.00 89.38 277 GLN A CA 1
ATOM 2224 C C . GLN A 1 277 ? 26.047 -1.138 -21.817 1.00 89.38 277 GLN A C 1
ATOM 2226 O O . GLN A 1 277 ? 26.540 -0.903 -22.921 1.00 89.38 277 GLN A O 1
ATOM 2231 N N . PRO A 1 278 ? 25.578 -2.370 -21.515 1.00 90.69 278 PRO A N 1
ATOM 2232 C CA . PRO A 1 278 ? 25.640 -3.469 -22.483 1.00 90.69 278 PRO A CA 1
ATOM 2233 C C . PRO A 1 278 ? 24.835 -3.170 -23.755 1.00 90.69 278 PRO A C 1
ATOM 2235 O O . PRO A 1 278 ? 25.310 -3.380 -24.868 1.00 90.69 278 PRO A O 1
ATOM 2238 N N . LEU A 1 279 ? 23.642 -2.589 -23.596 1.00 90.81 279 LEU A N 1
ATOM 2239 C CA . LEU A 1 279 ? 22.781 -2.212 -24.716 1.00 90.81 279 LEU A CA 1
ATOM 2240 C C . LEU A 1 279 ? 23.369 -1.047 -25.530 1.00 90.81 279 LEU A C 1
ATOM 2242 O O . LEU A 1 279 ? 23.198 -1.008 -26.748 1.00 90.81 279 LEU A O 1
ATOM 2246 N N . LEU A 1 280 ? 24.086 -0.125 -24.877 1.00 92.31 280 LEU A N 1
ATOM 2247 C CA . LEU A 1 280 ? 24.789 0.981 -25.528 1.00 92.31 280 LEU A CA 1
ATOM 2248 C C . LEU A 1 280 ? 25.972 0.487 -26.373 1.00 92.31 280 LEU A C 1
ATOM 2250 O O . LEU A 1 280 ? 26.239 1.043 -27.439 1.00 92.31 280 LEU A O 1
ATOM 2254 N N . VAL A 1 281 ? 26.686 -0.549 -25.924 1.00 92.12 281 VAL A N 1
ATOM 2255 C CA . VAL A 1 281 ? 27.759 -1.175 -26.715 1.00 92.12 281 VAL A CA 1
ATOM 2256 C C . VAL A 1 281 ? 27.184 -1.784 -27.996 1.00 92.12 281 VAL A C 1
ATOM 2258 O O . VAL A 1 281 ? 27.685 -1.490 -29.083 1.00 92.12 281 VAL A O 1
ATOM 2261 N N . GLU A 1 282 ? 26.085 -2.536 -27.892 1.00 91.25 282 GLU A N 1
ATOM 2262 C CA . GLU A 1 282 ? 25.383 -3.087 -29.060 1.00 91.25 282 GLU A CA 1
ATOM 2263 C C . GLU A 1 282 ? 24.849 -1.981 -29.983 1.00 91.25 282 GLU A C 1
ATOM 2265 O O . GLU A 1 282 ? 25.026 -2.061 -31.200 1.00 91.25 282 GLU A O 1
ATOM 2270 N N . TYR A 1 283 ? 24.288 -0.903 -29.421 1.00 93.88 283 TYR A N 1
ATOM 2271 C CA . TYR A 1 283 ? 23.848 0.267 -30.186 1.00 93.88 283 TYR A CA 1
ATOM 2272 C C . TYR A 1 283 ? 24.995 0.870 -31.001 1.00 93.88 283 TYR A C 1
ATOM 2274 O O . TYR A 1 283 ? 24.864 1.071 -32.208 1.00 93.88 283 TYR A O 1
ATOM 2282 N N . LYS A 1 284 ? 26.141 1.136 -30.362 1.00 94.25 284 LYS A N 1
ATOM 2283 C CA . LYS A 1 284 ? 27.316 1.710 -31.033 1.00 94.25 284 LYS A CA 1
ATOM 2284 C C . LYS A 1 284 ? 27.837 0.788 -32.133 1.00 94.25 284 LYS A C 1
ATOM 2286 O O . LYS A 1 284 ? 28.223 1.275 -33.196 1.00 94.25 284 LYS A O 1
ATOM 2291 N N . ALA A 1 285 ? 27.813 -0.524 -31.908 1.00 92.75 285 ALA A N 1
ATOM 2292 C CA . ALA A 1 285 ? 28.206 -1.506 -32.910 1.00 92.75 285 ALA A CA 1
ATOM 2293 C C . ALA A 1 285 ? 27.242 -1.514 -34.113 1.00 92.75 285 ALA A C 1
ATOM 2295 O O . ALA A 1 285 ? 27.701 -1.444 -35.255 1.00 92.75 285 ALA A O 1
ATOM 2296 N N . ALA A 1 286 ? 25.925 -1.529 -33.876 1.00 93.81 286 ALA A N 1
ATOM 2297 C CA . ALA A 1 286 ? 24.897 -1.454 -34.919 1.00 93.81 286 ALA A CA 1
ATOM 2298 C C . ALA A 1 286 ? 24.980 -0.143 -35.714 1.00 93.81 286 ALA A C 1
ATOM 2300 O O . ALA A 1 286 ? 25.009 -0.140 -36.947 1.00 93.81 286 ALA A O 1
ATOM 2301 N N . PHE A 1 287 ? 25.117 0.984 -35.014 1.00 95.19 287 PHE A N 1
ATOM 2302 C CA . PHE A 1 287 ? 25.290 2.297 -35.626 1.00 95.19 287 PHE A CA 1
ATOM 2303 C C . PHE A 1 287 ? 26.562 2.366 -36.475 1.00 95.19 287 PHE A C 1
ATOM 2305 O O . PHE A 1 287 ? 26.530 2.860 -37.602 1.00 95.19 287 PHE A O 1
ATOM 2312 N N . GLY A 1 288 ? 27.672 1.809 -35.981 1.00 94.00 288 GLY A N 1
ATOM 2313 C CA . GLY A 1 288 ? 28.917 1.686 -36.734 1.00 94.00 288 GLY A CA 1
ATOM 2314 C C . GLY A 1 288 ? 28.744 0.882 -38.025 1.00 94.00 288 GLY A C 1
ATOM 2315 O O . GLY A 1 288 ? 29.175 1.336 -39.087 1.00 94.00 288 GLY A O 1
ATOM 2316 N N . ARG A 1 289 ? 28.059 -0.270 -37.966 1.00 92.88 289 ARG A N 1
ATOM 2317 C CA . ARG A 1 289 ? 27.768 -1.100 -39.148 1.00 92.88 289 ARG A CA 1
ATOM 2318 C C . ARG A 1 289 ? 26.886 -0.372 -40.164 1.00 92.88 289 ARG A C 1
ATOM 2320 O O . ARG A 1 289 ? 27.198 -0.401 -41.354 1.00 92.88 289 ARG A O 1
ATOM 2327 N N . LEU A 1 290 ? 25.838 0.332 -39.729 1.00 93.19 290 LEU A N 1
ATOM 2328 C CA . LEU A 1 290 ? 24.993 1.130 -40.629 1.00 93.19 290 LEU A CA 1
ATOM 2329 C C . LEU A 1 290 ? 25.719 2.332 -41.238 1.00 93.19 290 LEU A C 1
ATOM 2331 O O . LEU A 1 290 ? 25.543 2.611 -42.424 1.00 93.19 290 LEU A O 1
ATOM 2335 N N . LYS A 1 291 ? 26.558 3.028 -40.465 1.00 93.62 291 LYS A N 1
ATOM 2336 C CA . LYS A 1 291 ? 27.362 4.145 -40.976 1.00 93.62 291 LYS A CA 1
ATOM 2337 C C . LYS A 1 291 ? 28.344 3.670 -42.049 1.00 93.62 291 LYS A C 1
ATOM 2339 O O . LYS A 1 291 ? 28.429 4.293 -43.104 1.00 93.62 291 LYS A O 1
ATOM 2344 N N . LYS A 1 292 ? 29.030 2.544 -41.811 1.00 89.94 292 LYS A N 1
ATOM 2345 C CA . LYS A 1 292 ? 29.892 1.895 -42.813 1.00 89.94 292 LYS A CA 1
ATOM 2346 C C . LYS A 1 292 ? 29.098 1.505 -44.060 1.00 89.94 292 LYS A C 1
ATOM 2348 O O . LYS A 1 292 ? 29.515 1.824 -45.165 1.00 89.94 292 LYS A O 1
ATOM 2353 N N . LEU A 1 293 ? 27.925 0.888 -43.885 1.00 89.94 293 LEU A N 1
ATOM 2354 C CA . LEU A 1 293 ? 27.050 0.516 -44.997 1.00 89.94 293 LEU A CA 1
ATOM 2355 C C . LEU A 1 293 ? 26.692 1.720 -45.877 1.00 89.94 293 LEU A C 1
ATOM 2357 O O . LEU A 1 293 ? 26.776 1.620 -47.097 1.00 89.94 293 LEU A O 1
ATOM 2361 N N . LYS A 1 294 ? 26.317 2.851 -45.267 1.00 90.06 294 LYS A N 1
ATOM 2362 C CA . LYS A 1 294 ? 25.993 4.081 -45.998 1.00 90.06 294 LYS A CA 1
ATOM 2363 C C . LYS A 1 294 ? 27.194 4.584 -46.808 1.00 90.06 294 LYS A C 1
ATOM 2365 O O . LYS A 1 294 ? 27.049 4.817 -48.002 1.00 90.06 294 LYS A O 1
ATOM 2370 N N . ALA A 1 295 ? 28.377 4.632 -46.193 1.00 88.50 295 ALA A N 1
ATOM 2371 C CA . ALA A 1 295 ? 29.609 5.018 -46.881 1.00 88.50 295 ALA A CA 1
ATOM 2372 C C . ALA A 1 295 ? 29.943 4.086 -48.063 1.00 88.50 295 ALA A C 1
ATOM 2374 O O . ALA A 1 295 ? 30.408 4.543 -49.103 1.00 88.50 295 ALA A O 1
ATOM 2375 N N . TYR A 1 296 ? 29.676 2.780 -47.946 1.00 85.75 296 TYR A N 1
ATOM 2376 C CA . TYR A 1 296 ? 29.865 1.841 -49.056 1.00 85.75 296 TYR A CA 1
ATOM 2377 C C . TYR A 1 296 ? 28.846 2.037 -50.180 1.00 85.75 296 TYR A C 1
ATOM 2379 O O . TYR A 1 296 ? 29.194 1.892 -51.347 1.00 85.75 296 TYR A O 1
ATOM 2387 N N . ILE A 1 297 ? 27.595 2.376 -49.868 1.00 86.06 297 ILE A N 1
ATOM 2388 C CA . ILE A 1 297 ? 26.604 2.686 -50.907 1.00 86.06 297 ILE A CA 1
ATOM 2389 C C . ILE A 1 297 ? 27.054 3.918 -51.704 1.00 86.06 297 ILE A C 1
ATOM 2391 O O . ILE A 1 297 ? 27.109 3.834 -52.929 1.00 86.06 297 ILE A O 1
ATOM 2395 N N . GLU A 1 298 ? 27.479 4.981 -51.015 1.00 87.44 298 GLU A N 1
ATOM 2396 C CA . GLU A 1 298 ? 27.988 6.225 -51.617 1.00 87.44 298 GLU A CA 1
ATOM 2397 C C . GLU A 1 298 ? 29.251 5.983 -52.468 1.00 87.44 298 GLU A C 1
ATOM 2399 O O . GLU A 1 298 ? 29.331 6.420 -53.613 1.00 87.44 298 GLU A O 1
ATOM 2404 N N . LEU A 1 299 ? 30.225 5.209 -51.969 1.00 84.56 299 LEU A N 1
ATOM 2405 C CA . LEU A 1 299 ? 31.418 4.835 -52.748 1.00 84.56 299 LEU A CA 1
ATOM 2406 C C . LEU A 1 299 ? 31.062 4.053 -54.014 1.00 84.56 299 LEU A C 1
ATOM 2408 O O . LEU A 1 299 ? 31.672 4.256 -55.064 1.00 84.56 299 LEU A O 1
ATOM 2412 N N . GLY A 1 300 ? 30.056 3.184 -53.917 1.00 78.38 300 GLY A N 1
ATOM 2413 C CA . GLY A 1 300 ? 29.514 2.443 -55.043 1.00 78.38 300 GLY A CA 1
ATOM 2414 C C . GLY A 1 300 ? 29.048 3.332 -56.189 1.00 78.38 300 GLY A C 1
ATOM 2415 O O . GLY A 1 300 ? 29.193 2.944 -57.346 1.00 78.38 300 GLY A O 1
ATOM 2416 N N . GLU A 1 301 ? 28.475 4.492 -55.893 1.00 81.88 301 GLU A N 1
ATOM 2417 C CA . GLU A 1 301 ? 27.934 5.398 -56.911 1.00 81.88 301 GLU A CA 1
ATOM 2418 C C . GLU A 1 301 ? 29.036 6.068 -57.745 1.00 81.88 301 GLU A C 1
ATOM 2420 O O . GLU A 1 301 ? 28.798 6.433 -58.891 1.00 81.88 301 GLU A O 1
ATOM 2425 N N . THR A 1 302 ? 30.261 6.166 -57.220 1.00 77.31 302 THR A N 1
ATOM 2426 C CA . THR A 1 302 ? 31.355 6.903 -57.875 1.00 77.31 302 THR A CA 1
ATOM 2427 C C . THR A 1 302 ? 32.126 6.125 -58.950 1.00 77.31 302 THR A C 1
ATOM 2429 O O . THR A 1 302 ? 32.917 6.739 -59.658 1.00 77.31 302 THR A O 1
ATOM 2432 N N . CYS A 1 303 ? 31.916 4.809 -59.113 1.00 70.94 303 CYS A N 1
ATOM 2433 C CA . CYS A 1 303 ? 32.522 3.959 -60.164 1.00 70.94 303 CYS A CA 1
ATOM 2434 C C . CYS A 1 303 ? 34.026 4.209 -60.452 1.00 70.94 303 CYS A C 1
ATOM 2436 O O . CYS A 1 303 ? 34.482 4.072 -61.586 1.00 70.94 303 CYS A O 1
ATOM 2438 N N . THR A 1 304 ? 34.820 4.570 -59.438 1.00 85.00 304 THR A N 1
ATOM 2439 C CA . THR A 1 304 ? 36.268 4.784 -59.588 1.00 85.00 304 THR A CA 1
ATOM 2440 C C . THR A 1 304 ? 37.056 3.509 -59.259 1.00 85.00 304 THR A C 1
ATOM 2442 O O . THR A 1 304 ? 36.635 2.741 -58.391 1.00 85.00 304 THR A O 1
ATOM 2445 N N . PRO A 1 305 ? 38.246 3.279 -59.856 1.00 80.31 305 PRO A N 1
ATOM 2446 C CA . PRO A 1 305 ? 39.102 2.139 -59.502 1.00 80.31 305 PRO A CA 1
ATOM 2447 C C . PRO A 1 305 ? 39.489 2.102 -58.015 1.00 80.31 305 PRO A C 1
ATOM 2449 O O . PRO A 1 305 ? 39.645 1.031 -57.428 1.00 80.31 305 PRO A O 1
ATOM 2452 N N . GLU A 1 306 ? 39.645 3.272 -57.391 1.00 83.50 306 GLU A N 1
ATOM 2453 C CA . GLU A 1 306 ? 39.894 3.386 -55.954 1.00 83.50 306 GLU A CA 1
ATOM 2454 C C . GLU A 1 306 ? 38.639 3.050 -55.133 1.00 83.50 306 GLU A C 1
ATOM 2456 O O . GLU A 1 306 ? 38.735 2.349 -54.124 1.00 83.50 306 GLU A O 1
ATOM 2461 N N . GLY A 1 307 ? 37.459 3.478 -55.594 1.00 84.19 307 GLY A N 1
ATOM 2462 C CA . GLY A 1 307 ? 36.165 3.105 -55.028 1.00 84.19 307 GLY A CA 1
ATOM 2463 C C . GLY A 1 307 ? 35.931 1.594 -55.051 1.00 84.19 307 GLY A C 1
ATOM 2464 O O . GLY A 1 307 ? 35.601 1.025 -54.016 1.00 84.19 307 GLY A O 1
ATOM 2465 N N . GLU A 1 308 ? 36.201 0.921 -56.175 1.00 81.94 308 GLU A N 1
ATOM 2466 C CA . GLU A 1 308 ? 36.068 -0.541 -56.304 1.00 81.94 308 GLU A CA 1
ATOM 2467 C C . GLU A 1 308 ? 37.015 -1.290 -55.346 1.00 81.94 308 GLU A C 1
ATOM 2469 O O . GLU A 1 308 ? 36.620 -2.268 -54.708 1.00 81.94 308 GLU A O 1
ATOM 2474 N N . ARG A 1 309 ? 38.246 -0.792 -55.143 1.00 82.56 309 ARG A N 1
ATOM 2475 C CA . ARG A 1 309 ? 39.175 -1.341 -54.134 1.00 82.56 309 ARG A CA 1
ATOM 2476 C C . ARG A 1 309 ? 38.664 -1.144 -52.705 1.00 82.56 309 ARG A C 1
ATOM 2478 O O . ARG A 1 309 ? 38.699 -2.087 -51.915 1.00 82.56 309 ARG A O 1
ATOM 2485 N N . LYS A 1 310 ? 38.160 0.049 -52.367 1.00 84.88 310 LYS A N 1
ATOM 2486 C CA . LYS A 1 310 ? 37.575 0.341 -51.043 1.00 84.88 310 LYS A CA 1
ATOM 2487 C C . LYS A 1 310 ? 36.314 -0.494 -50.782 1.00 84.88 310 LYS A C 1
ATOM 2489 O O . LYS A 1 310 ? 36.125 -0.981 -49.670 1.00 84.88 310 LYS A O 1
ATOM 2494 N N . LEU A 1 311 ? 35.489 -0.725 -51.804 1.00 83.88 311 LEU A N 1
ATOM 2495 C CA . LEU A 1 311 ? 34.320 -1.611 -51.751 1.00 83.88 311 LEU A CA 1
ATOM 2496 C C . LEU A 1 311 ? 34.699 -3.083 -51.604 1.00 83.88 311 LEU A C 1
ATOM 2498 O O . LEU A 1 311 ? 34.013 -3.820 -50.903 1.00 83.88 311 LEU A O 1
ATOM 2502 N N . ALA A 1 312 ? 35.774 -3.530 -52.247 1.00 80.88 312 ALA A N 1
ATOM 2503 C CA . ALA A 1 312 ? 36.273 -4.887 -52.070 1.00 80.88 312 ALA A CA 1
ATOM 2504 C C . ALA A 1 312 ? 36.811 -5.100 -50.644 1.00 80.88 312 ALA A C 1
ATOM 2506 O O . ALA A 1 312 ? 36.516 -6.125 -50.035 1.00 80.88 312 ALA A O 1
ATOM 2507 N N . ALA A 1 313 ? 37.519 -4.114 -50.079 1.00 82.31 313 ALA A N 1
ATOM 2508 C CA . ALA A 1 313 ? 37.978 -4.146 -48.688 1.00 82.31 313 ALA A CA 1
ATOM 2509 C C . ALA A 1 313 ? 36.812 -4.131 -47.680 1.00 82.31 313 ALA A C 1
ATOM 2511 O O . ALA A 1 313 ? 36.885 -4.767 -46.639 1.00 82.31 313 ALA A O 1
ATOM 2512 N N . ALA A 1 314 ? 35.689 -3.491 -48.013 1.00 77.56 314 ALA A N 1
ATOM 2513 C CA . ALA A 1 314 ? 34.484 -3.471 -47.181 1.00 77.56 314 ALA A CA 1
ATOM 2514 C C . ALA A 1 314 ? 33.915 -4.862 -46.827 1.00 77.56 314 ALA A C 1
ATOM 2516 O O . ALA A 1 314 ? 33.200 -5.000 -45.832 1.00 77.56 314 ALA A O 1
ATOM 2517 N N . LEU A 1 315 ? 34.200 -5.893 -47.637 1.00 71.19 315 LEU A N 1
ATOM 2518 C CA . LEU A 1 315 ? 33.717 -7.264 -47.418 1.00 71.19 315 LEU A CA 1
ATOM 2519 C C . LEU A 1 315 ? 34.228 -7.891 -46.120 1.00 71.19 315 LEU A C 1
ATOM 2521 O O . LEU A 1 315 ? 33.538 -8.756 -45.578 1.00 71.19 315 LEU A O 1
ATOM 2525 N N . THR A 1 316 ? 35.407 -7.490 -45.639 1.00 79.00 316 THR A N 1
ATOM 2526 C CA . THR A 1 316 ? 36.004 -8.050 -44.416 1.00 79.00 316 THR A CA 1
ATOM 2527 C C . THR A 1 316 ? 35.349 -7.511 -43.152 1.00 79.00 316 THR A C 1
ATOM 2529 O O . THR A 1 316 ? 35.358 -8.173 -42.119 1.00 79.00 316 THR A O 1
ATOM 2532 N N . ASP A 1 317 ? 34.742 -6.329 -43.239 1.00 82.12 317 ASP A N 1
ATOM 2533 C CA . ASP A 1 317 ? 34.273 -5.569 -42.082 1.00 82.12 317 ASP A CA 1
ATOM 2534 C C . ASP A 1 317 ? 32.830 -5.889 -41.670 1.00 82.12 317 ASP A C 1
ATOM 2536 O O . ASP A 1 317 ? 32.406 -5.508 -40.574 1.00 82.12 317 ASP A O 1
ATOM 2540 N N . LEU A 1 318 ? 32.051 -6.547 -42.538 1.00 83.56 318 LEU A N 1
ATOM 2541 C CA . LEU A 1 318 ? 30.633 -6.842 -42.313 1.00 83.56 318 LEU A CA 1
ATOM 2542 C C . LEU A 1 318 ? 30.354 -8.358 -42.282 1.00 83.56 318 LEU A C 1
ATOM 2544 O O . LEU A 1 318 ? 30.863 -9.094 -43.138 1.00 83.56 318 LEU A O 1
ATOM 2548 N N . PRO A 1 319 ? 29.483 -8.833 -41.363 1.00 86.75 319 PRO A N 1
ATOM 2549 C CA . PRO A 1 319 ? 29.088 -10.239 -41.287 1.00 86.75 319 PRO A CA 1
ATOM 2550 C C . PRO A 1 319 ? 28.540 -10.788 -42.606 1.00 86.75 319 PRO A C 1
ATOM 2552 O O . PRO A 1 319 ? 27.994 -10.052 -43.434 1.00 86.7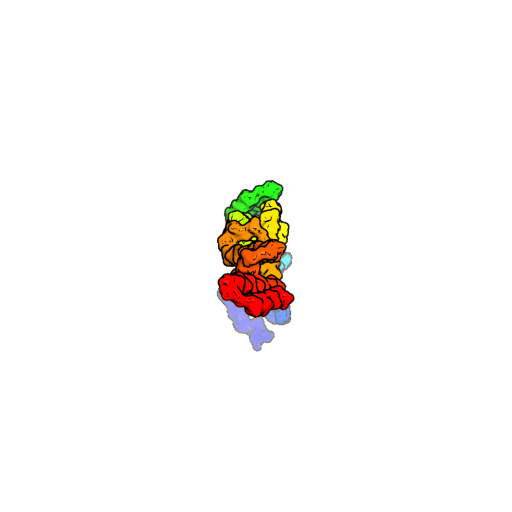5 319 PRO A O 1
ATOM 2555 N N . GLU A 1 320 ? 28.622 -12.109 -42.780 1.00 84.25 320 GLU A N 1
ATOM 2556 C CA . GLU A 1 320 ? 28.261 -12.742 -44.050 1.00 84.25 320 GLU A CA 1
ATOM 2557 C C . GLU A 1 320 ? 26.813 -12.574 -44.479 1.00 84.25 320 GLU A C 1
ATOM 2559 O O . GLU A 1 320 ? 26.538 -12.227 -45.629 1.00 84.25 320 GLU A O 1
ATOM 2564 N N . ALA A 1 321 ? 25.904 -12.676 -43.524 1.00 85.38 321 ALA A N 1
ATOM 2565 C CA . ALA A 1 321 ? 24.484 -12.502 -43.765 1.00 85.38 321 ALA A CA 1
ATOM 2566 C C . ALA A 1 321 ? 24.013 -11.033 -43.710 1.00 85.38 321 ALA A C 1
ATOM 2568 O O . ALA A 1 321 ? 22.820 -10.783 -43.848 1.00 85.38 321 ALA A O 1
ATOM 2569 N N . TYR A 1 322 ? 24.901 -10.046 -43.508 1.00 87.69 322 TYR A N 1
ATOM 2570 C CA . TYR A 1 322 ? 24.472 -8.685 -43.150 1.00 87.69 322 TYR A CA 1
ATOM 2571 C C . TYR A 1 322 ? 23.702 -7.963 -44.269 1.00 87.69 322 TYR A C 1
ATOM 2573 O O . TYR A 1 322 ? 22.650 -7.377 -44.021 1.00 87.69 322 TYR A O 1
ATOM 2581 N N . HIS A 1 323 ? 24.216 -7.998 -45.506 1.00 88.31 323 HIS A N 1
ATOM 2582 C CA . HIS A 1 323 ? 23.564 -7.388 -46.672 1.00 88.31 323 HIS A CA 1
ATOM 2583 C C . HIS A 1 323 ? 23.888 -8.162 -47.969 1.00 88.31 323 HIS A C 1
ATOM 2585 O O . HIS A 1 323 ? 24.885 -7.863 -48.636 1.00 88.31 323 HIS A O 1
ATOM 2591 N N . PRO A 1 324 ? 23.026 -9.100 -48.410 1.00 86.50 324 PRO A N 1
ATOM 2592 C CA . PRO A 1 324 ? 23.311 -9.982 -49.550 1.00 86.50 324 PRO A CA 1
ATOM 2593 C C . PRO A 1 324 ? 23.615 -9.241 -50.862 1.00 86.50 324 PRO A C 1
ATOM 2595 O O . PRO A 1 324 ? 24.580 -9.562 -51.557 1.00 86.50 324 PRO A O 1
ATOM 2598 N N . LYS A 1 325 ? 22.838 -8.193 -51.186 1.00 86.56 325 LYS A N 1
ATOM 2599 C CA . LYS A 1 325 ? 23.052 -7.402 -52.415 1.00 86.56 325 LYS A CA 1
ATOM 2600 C C . LYS A 1 325 ? 24.394 -6.661 -52.417 1.00 86.56 325 LYS A C 1
ATOM 2602 O O . LYS A 1 325 ? 25.087 -6.681 -53.431 1.00 86.56 325 LYS A O 1
ATOM 2607 N N . LEU A 1 326 ? 24.783 -6.050 -51.291 1.00 85.12 326 LEU A N 1
ATOM 2608 C CA . LEU A 1 326 ? 26.081 -5.391 -51.177 1.00 85.12 326 LEU A CA 1
ATOM 2609 C C . LEU A 1 326 ? 27.213 -6.408 -51.309 1.00 85.12 326 LEU A C 1
ATOM 2611 O O . LEU A 1 326 ? 28.162 -6.143 -52.030 1.00 85.12 326 LEU A O 1
ATOM 2615 N N . ARG A 1 327 ? 27.092 -7.603 -50.717 1.00 84.81 327 ARG A N 1
ATOM 2616 C CA . ARG A 1 327 ? 28.101 -8.656 -50.909 1.00 84.81 327 ARG A CA 1
ATOM 2617 C C . ARG A 1 327 ? 28.263 -9.059 -52.366 1.00 84.81 327 ARG A C 1
ATOM 2619 O O . ARG A 1 327 ? 29.394 -9.179 -52.829 1.00 84.81 327 ARG A O 1
ATOM 2626 N N . ARG A 1 328 ? 27.163 -9.230 -53.107 1.00 86.75 328 ARG A N 1
ATOM 2627 C CA . ARG A 1 328 ? 27.228 -9.484 -54.555 1.00 86.75 328 ARG A CA 1
ATOM 2628 C C . ARG A 1 328 ? 27.978 -8.359 -55.272 1.00 86.75 328 ARG A C 1
ATOM 2630 O O . ARG A 1 328 ? 28.866 -8.642 -56.070 1.00 86.75 328 ARG A O 1
ATOM 2637 N N . ARG A 1 329 ? 27.672 -7.103 -54.934 1.00 85.06 329 ARG A N 1
ATOM 2638 C CA . ARG A 1 329 ? 28.347 -5.925 -55.493 1.00 85.06 329 ARG A CA 1
ATOM 2639 C C . ARG A 1 329 ? 29.835 -5.886 -55.146 1.00 85.06 329 ARG A C 1
ATOM 2641 O O . ARG A 1 329 ? 30.640 -5.686 -56.038 1.00 85.06 329 ARG A O 1
ATOM 2648 N N . CYS A 1 330 ? 30.219 -6.134 -53.900 1.00 84.44 330 CYS A N 1
ATOM 2649 C CA . CYS A 1 330 ? 31.620 -6.140 -53.493 1.00 84.44 330 CYS A CA 1
ATOM 2650 C C . CYS A 1 330 ? 32.406 -7.309 -54.113 1.00 84.44 330 CYS A C 1
ATOM 2652 O O . CYS A 1 330 ? 33.583 -7.158 -54.424 1.00 84.44 330 CYS A O 1
ATOM 2654 N N . ARG A 1 331 ? 31.775 -8.474 -54.339 1.00 86.19 331 ARG A N 1
ATOM 2655 C CA . ARG A 1 331 ? 32.397 -9.580 -55.094 1.00 86.19 331 ARG A CA 1
ATOM 2656 C C . ARG A 1 331 ? 32.656 -9.177 -56.546 1.00 86.19 331 ARG A C 1
ATOM 2658 O O . ARG A 1 331 ? 33.725 -9.479 -57.068 1.00 86.19 331 ARG A O 1
ATOM 2665 N N . LEU A 1 332 ? 31.710 -8.473 -57.170 1.00 86.12 332 LEU A N 1
ATOM 2666 C CA . LEU A 1 332 ? 31.886 -7.912 -58.510 1.00 86.12 332 LEU A CA 1
ATOM 2667 C C . LEU A 1 332 ? 32.989 -6.842 -58.527 1.00 86.12 332 LEU A C 1
ATOM 2669 O O . LEU A 1 332 ? 33.879 -6.904 -59.366 1.00 86.12 332 LEU A O 1
ATOM 2673 N N . ALA A 1 333 ? 32.997 -5.935 -57.547 1.00 84.62 333 ALA A N 1
ATOM 2674 C CA . ALA A 1 333 ? 34.041 -4.930 -57.348 1.00 84.62 333 ALA A CA 1
ATOM 2675 C C . ALA A 1 333 ? 35.437 -5.560 -57.247 1.00 84.62 333 ALA A C 1
ATOM 2677 O O . ALA A 1 333 ? 36.382 -5.108 -57.888 1.00 84.62 333 ALA A O 1
ATOM 2678 N N . LEU A 1 334 ? 35.564 -6.655 -56.489 1.00 85.56 334 LEU A N 1
ATOM 2679 C CA . LEU A 1 334 ? 36.815 -7.397 -56.344 1.00 85.56 334 LEU A CA 1
ATOM 2680 C C . LEU A 1 334 ? 37.271 -8.023 -57.670 1.00 85.56 334 LEU A C 1
ATOM 2682 O O . LEU A 1 334 ? 38.460 -7.971 -57.982 1.00 85.56 334 LEU A O 1
ATOM 2686 N N . ARG A 1 335 ? 36.347 -8.604 -58.450 1.00 86.38 335 ARG A N 1
ATOM 2687 C CA . ARG A 1 335 ? 36.653 -9.131 -59.792 1.00 86.38 335 ARG A CA 1
ATOM 2688 C C . ARG A 1 335 ? 37.142 -8.019 -60.713 1.00 86.38 335 ARG A C 1
ATOM 2690 O O . ARG A 1 335 ? 38.228 -8.137 -61.269 1.00 86.38 335 ARG A O 1
ATOM 2697 N N . ARG A 1 336 ? 36.417 -6.898 -60.766 1.00 84.25 336 ARG A N 1
ATOM 2698 C CA . ARG A 1 336 ? 36.790 -5.724 -61.567 1.00 84.25 336 ARG A CA 1
ATOM 2699 C C . ARG A 1 336 ? 38.136 -5.144 -61.157 1.00 84.25 336 ARG A C 1
ATOM 2701 O O . ARG A 1 336 ? 38.960 -4.841 -62.009 1.00 84.25 336 ARG A O 1
ATOM 2708 N N . ALA A 1 337 ? 38.402 -5.036 -59.858 1.00 84.31 337 ALA A N 1
ATOM 2709 C CA . ALA A 1 337 ? 39.679 -4.545 -59.354 1.00 84.31 337 ALA A CA 1
ATOM 2710 C C . ALA A 1 337 ? 40.852 -5.460 -59.752 1.00 84.31 337 ALA A C 1
ATOM 2712 O O . ALA A 1 337 ? 41.908 -4.950 -60.129 1.00 84.31 337 ALA A O 1
ATOM 2713 N N . LYS A 1 338 ? 40.664 -6.790 -59.709 1.00 86.69 338 LYS A N 1
ATOM 2714 C CA . LYS A 1 338 ? 41.658 -7.773 -60.171 1.00 86.69 338 LYS A CA 1
ATOM 2715 C C . LYS A 1 338 ? 41.880 -7.695 -61.679 1.00 86.69 338 LYS A C 1
ATOM 2717 O O . LYS A 1 338 ? 43.029 -7.644 -62.101 1.00 86.69 338 LYS A O 1
ATOM 2722 N N . ALA A 1 339 ? 40.811 -7.620 -62.467 1.00 85.56 339 ALA A N 1
ATOM 2723 C CA . ALA A 1 339 ? 40.898 -7.481 -63.917 1.00 85.56 339 ALA A CA 1
ATOM 2724 C C . ALA A 1 339 ? 41.609 -6.178 -64.319 1.00 85.56 339 ALA A C 1
ATOM 2726 O O . ALA A 1 339 ? 42.552 -6.203 -65.100 1.00 85.56 339 ALA A O 1
ATOM 2727 N N . LEU A 1 340 ? 41.271 -5.044 -63.689 1.00 83.75 340 LEU A N 1
ATOM 2728 C CA . LEU A 1 340 ? 41.972 -3.771 -63.900 1.00 83.75 340 LEU A CA 1
ATOM 2729 C C . LEU A 1 340 ? 43.455 -3.836 -63.509 1.00 83.75 340 LEU A C 1
ATOM 2731 O O . LEU A 1 340 ? 44.285 -3.182 -64.140 1.00 83.75 340 LEU A O 1
ATOM 2735 N N . GLN A 1 341 ? 43.806 -4.590 -62.465 1.00 86.69 341 GLN A N 1
ATOM 2736 C CA . GLN A 1 341 ? 45.203 -4.811 -62.088 1.00 86.69 341 GLN A CA 1
ATOM 2737 C C . GLN A 1 341 ? 45.934 -5.682 -63.120 1.00 86.69 341 GLN A C 1
ATOM 2739 O O . GLN A 1 341 ? 47.049 -5.333 -63.497 1.00 86.69 341 GLN A O 1
ATOM 2744 N N . ALA A 1 342 ? 45.305 -6.756 -63.602 1.00 85.69 342 ALA A N 1
ATOM 2745 C CA . ALA A 1 342 ? 45.855 -7.621 -64.643 1.00 85.69 342 ALA A CA 1
ATOM 2746 C C . ALA A 1 342 ? 46.055 -6.862 -65.962 1.00 85.69 342 ALA A C 1
ATOM 2748 O O . ALA A 1 342 ? 47.140 -6.913 -66.525 1.00 85.69 342 ALA A O 1
ATOM 2749 N 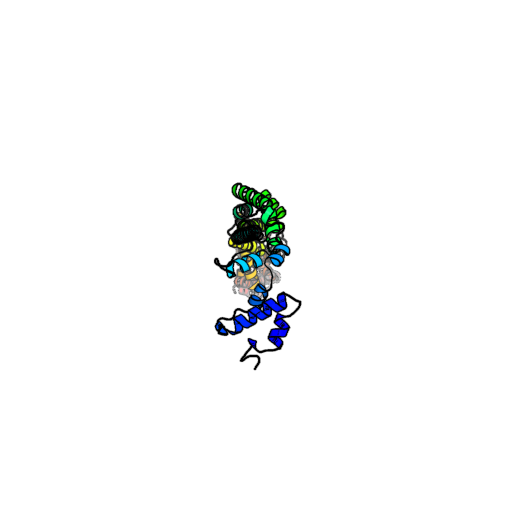N . ILE A 1 343 ? 45.074 -6.063 -66.401 1.00 84.81 343 ILE A N 1
ATOM 2750 C CA . ILE A 1 343 ? 45.198 -5.198 -67.586 1.00 84.81 343 ILE A CA 1
ATOM 2751 C C . ILE A 1 343 ? 46.394 -4.256 -67.439 1.00 84.81 343 ILE A C 1
ATOM 2753 O O . ILE A 1 343 ? 47.205 -4.148 -68.353 1.00 84.81 343 ILE A O 1
ATOM 2757 N N . ARG A 1 344 ? 46.550 -3.598 -66.281 1.00 86.38 344 ARG A N 1
ATOM 2758 C CA . ARG A 1 344 ? 47.710 -2.723 -66.034 1.00 86.38 344 ARG A CA 1
ATOM 2759 C C . ARG A 1 344 ? 49.035 -3.475 -66.132 1.00 86.38 344 ARG A C 1
ATOM 2761 O O . ARG A 1 344 ? 49.971 -2.933 -66.705 1.00 86.38 344 ARG A O 1
ATOM 2768 N N . GLN A 1 345 ? 49.098 -4.692 -65.598 1.00 87.25 345 GLN A N 1
ATOM 2769 C CA . GLN A 1 345 ? 50.289 -5.535 -65.660 1.00 87.25 345 GLN A CA 1
ATOM 2770 C C . GLN A 1 345 ? 50.590 -5.971 -67.104 1.00 87.25 345 GLN A C 1
ATOM 2772 O O . GLN A 1 345 ? 51.694 -5.770 -67.590 1.00 87.25 345 GLN A O 1
ATOM 2777 N N . HIS A 1 346 ? 49.593 -6.457 -67.846 1.00 86.62 346 HIS A N 1
ATOM 2778 C CA . HIS A 1 346 ? 49.763 -6.895 -69.236 1.00 86.62 346 HIS A CA 1
ATOM 2779 C C . HIS A 1 346 ? 50.102 -5.755 -70.203 1.00 86.62 346 HIS A C 1
ATOM 2781 O O . HIS A 1 346 ? 50.831 -5.982 -71.166 1.00 86.62 346 HIS A O 1
ATOM 2787 N N . ILE A 1 347 ? 49.630 -4.530 -69.937 1.00 86.31 347 ILE A N 1
ATOM 2788 C CA . ILE A 1 347 ? 50.069 -3.327 -70.663 1.00 86.31 347 ILE A CA 1
ATOM 2789 C C . ILE A 1 347 ? 51.568 -3.083 -70.447 1.00 86.31 347 ILE A C 1
ATOM 2791 O O . ILE A 1 347 ? 52.263 -2.731 -71.395 1.00 86.31 347 ILE A O 1
ATOM 2795 N N . GLN A 1 348 ? 52.070 -3.267 -69.223 1.00 86.19 348 GLN A N 1
ATOM 2796 C CA . GLN A 1 348 ? 53.494 -3.098 -68.914 1.00 86.19 348 GLN A CA 1
ATOM 2797 C C . GLN A 1 348 ? 54.352 -4.205 -69.537 1.00 86.19 348 GLN A C 1
ATOM 2799 O O . GLN A 1 348 ? 55.440 -3.924 -70.031 1.00 86.19 348 GLN A O 1
ATOM 2804 N N . ASP A 1 349 ? 53.834 -5.433 -69.567 1.00 85.94 349 ASP A N 1
ATOM 2805 C CA . ASP A 1 349 ? 54.550 -6.614 -70.055 1.00 85.94 349 ASP A CA 1
ATOM 2806 C C . ASP A 1 349 ? 54.440 -6.812 -71.586 1.00 85.94 349 ASP A C 1
ATOM 2808 O O . ASP A 1 349 ? 55.098 -7.687 -72.146 1.00 85.94 349 ASP A O 1
ATOM 2812 N N . GLY A 1 350 ? 53.611 -6.023 -72.287 1.00 82.31 350 GLY A N 1
ATOM 2813 C CA . GLY A 1 350 ? 53.431 -6.096 -73.747 1.00 82.31 350 GLY A CA 1
ATOM 2814 C C . GLY A 1 350 ? 52.617 -7.301 -74.249 1.00 82.31 350 GLY A C 1
ATOM 2815 O O . GLY A 1 350 ? 52.699 -7.661 -75.424 1.00 82.31 350 GLY A O 1
ATOM 2816 N N . ALA A 1 351 ? 51.823 -7.940 -73.386 1.00 79.25 351 ALA A N 1
ATOM 2817 C CA . ALA A 1 351 ? 51.096 -9.174 -73.695 1.00 79.25 351 ALA A CA 1
ATOM 2818 C C . ALA A 1 351 ? 49.684 -8.903 -74.261 1.00 79.25 351 ALA A C 1
ATOM 2820 O O . ALA A 1 351 ? 48.694 -8.916 -73.531 1.00 79.25 351 ALA A O 1
ATOM 2821 N N . ALA A 1 352 ? 49.578 -8.680 -75.577 1.00 75.50 352 ALA A N 1
ATOM 2822 C CA . ALA A 1 352 ? 48.327 -8.275 -76.237 1.00 75.50 352 ALA A CA 1
ATOM 2823 C C . ALA A 1 352 ? 47.161 -9.280 -76.098 1.00 75.50 352 ALA A C 1
ATOM 2825 O O . ALA A 1 352 ? 46.023 -8.864 -75.901 1.00 75.50 352 ALA A O 1
ATOM 2826 N N . LEU A 1 353 ? 47.432 -10.590 -76.162 1.00 73.38 353 LEU A N 1
ATOM 2827 C CA . LEU A 1 353 ? 46.396 -11.629 -76.035 1.00 73.38 353 LEU A CA 1
ATOM 2828 C C . LEU A 1 353 ? 45.820 -11.704 -74.610 1.00 73.38 353 LEU A C 1
ATOM 2830 O O . LEU A 1 353 ? 44.607 -11.729 -74.441 1.00 73.38 353 LEU A O 1
ATOM 2834 N N . ALA A 1 354 ? 46.673 -11.624 -73.584 1.00 75.75 354 ALA A N 1
ATOM 2835 C CA . ALA A 1 354 ? 46.247 -11.646 -72.179 1.00 75.75 354 ALA A CA 1
ATOM 2836 C C . ALA A 1 354 ? 45.442 -10.395 -71.768 1.00 75.75 354 ALA A C 1
ATOM 2838 O O . ALA A 1 354 ? 44.708 -10.405 -70.780 1.00 75.75 354 ALA A O 1
ATOM 2839 N N . LEU A 1 355 ? 45.569 -9.304 -72.529 1.00 74.69 355 LEU A N 1
ATOM 2840 C CA . LEU A 1 355 ? 44.816 -8.070 -72.320 1.00 74.69 355 LEU A CA 1
ATOM 2841 C C . LEU A 1 355 ? 43.344 -8.231 -72.731 1.00 74.69 355 LEU A C 1
ATOM 2843 O O . LEU A 1 355 ? 42.471 -7.706 -72.041 1.00 74.69 355 LEU A O 1
ATOM 2847 N N . ILE A 1 356 ? 43.075 -8.985 -73.804 1.00 78.25 356 ILE A N 1
ATOM 2848 C CA . ILE A 1 356 ? 41.716 -9.288 -74.281 1.00 78.25 356 ILE A CA 1
ATOM 2849 C C . ILE A 1 356 ? 40.989 -10.154 -73.246 1.00 78.25 356 ILE A C 1
ATOM 2851 O O . ILE A 1 356 ? 39.926 -9.759 -72.775 1.00 78.25 356 ILE A O 1
ATOM 2855 N N . ASP A 1 357 ? 41.622 -11.233 -72.775 1.00 80.31 357 ASP A N 1
ATOM 2856 C CA . ASP A 1 357 ? 41.044 -12.117 -71.751 1.00 80.31 357 ASP A CA 1
ATOM 2857 C C . ASP A 1 357 ? 40.727 -11.364 -70.442 1.00 80.31 357 ASP A C 1
ATOM 2859 O O . ASP A 1 357 ? 39.679 -11.550 -69.816 1.00 80.31 357 ASP A O 1
ATOM 2863 N N . ALA A 1 358 ? 41.621 -10.463 -70.017 1.00 77.75 358 ALA A N 1
ATOM 2864 C CA . ALA A 1 358 ? 41.400 -9.641 -68.830 1.00 77.75 358 ALA A CA 1
ATOM 2865 C C . ALA A 1 358 ? 40.286 -8.594 -69.034 1.00 77.75 358 ALA A C 1
ATOM 2867 O O . ALA A 1 358 ? 39.583 -8.262 -68.076 1.00 77.75 358 ALA A O 1
ATOM 2868 N N . TYR A 1 359 ? 40.096 -8.090 -70.255 1.00 80.00 359 TYR A N 1
ATOM 2869 C CA . TYR A 1 359 ? 39.006 -7.175 -70.594 1.00 80.00 359 TYR A CA 1
ATOM 2870 C C . TYR A 1 359 ? 37.649 -7.884 -70.634 1.00 80.00 359 TYR A C 1
ATOM 2872 O O . TYR A 1 359 ? 36.690 -7.380 -70.054 1.00 80.00 359 TYR A O 1
ATOM 2880 N N . ASP A 1 360 ? 37.574 -9.082 -71.211 1.00 81.12 360 ASP A N 1
ATOM 2881 C CA . ASP A 1 360 ? 36.336 -9.869 -71.247 1.00 81.12 360 ASP A CA 1
ATOM 2882 C C . ASP A 1 360 ? 35.866 -10.235 -69.829 1.00 81.12 360 ASP A C 1
ATOM 2884 O O . ASP A 1 360 ? 34.680 -10.142 -69.510 1.00 81.12 360 ASP A O 1
ATOM 2888 N N . SER A 1 361 ? 36.806 -10.482 -68.907 1.00 77.94 361 SER A N 1
ATOM 2889 C CA . SER A 1 361 ? 36.502 -10.709 -67.485 1.00 77.94 361 SER A CA 1
ATOM 2890 C C . SER A 1 361 ? 35.914 -9.496 -66.731 1.00 77.94 361 SER A C 1
ATOM 2892 O O . SER A 1 361 ? 35.446 -9.649 -65.600 1.00 77.94 361 SER A O 1
ATOM 2894 N N . LEU A 1 362 ? 35.941 -8.284 -67.313 1.00 75.25 362 LEU A N 1
ATOM 2895 C CA . LEU A 1 362 ? 35.245 -7.098 -66.780 1.00 75.25 362 LEU A CA 1
ATOM 2896 C C . LEU A 1 362 ? 33.773 -7.025 -67.208 1.00 75.25 362 LEU A C 1
ATOM 2898 O O . LEU A 1 362 ? 32.998 -6.329 -66.541 1.00 75.25 362 LEU A O 1
ATOM 2902 N N . ALA A 1 363 ? 33.422 -7.664 -68.329 1.00 68.75 363 ALA A N 1
ATOM 2903 C CA . ALA A 1 363 ? 32.094 -7.612 -68.935 1.00 68.75 363 ALA A CA 1
ATOM 2904 C C . ALA A 1 363 ? 31.112 -8.629 -68.320 1.00 68.75 363 ALA A C 1
ATOM 2906 O O . ALA A 1 363 ? 29.903 -8.382 -68.332 1.00 68.75 363 ALA A O 1
ATOM 2907 N N . GLU A 1 364 ? 31.628 -9.721 -67.745 1.00 59.19 364 GLU A N 1
ATOM 2908 C CA . GLU A 1 364 ? 30.891 -10.729 -66.955 1.00 59.19 364 GLU A CA 1
ATOM 2909 C C . GLU A 1 364 ? 30.661 -10.320 -65.486 1.00 59.19 364 GLU A C 1
ATOM 2911 O O . GLU A 1 364 ? 29.563 -10.614 -64.945 1.00 59.19 364 GLU A O 1
#

pLDDT: mean 89.66, std 8.25, range [59.19, 98.31]

Sequence (364 aa):
DDFENPNGSQLYMELMHSPDEQVRDLTHYLMQLARYNLADVPPVDEVLLWCNSLDDLLAARDWDMAVQLVQRMGPQEQIPAHLTQLVGEAQRRVACRVALEKALAAGDEAAIQRAYAPQLLDDYPAAAQLVEKARQTSQVQHALEVLKAAEQFQNWDVFRNTWMANQALLSGRKSAERYKKQMQRIIAADTLRKMLKDVASDDGAVVQAWEYLKSLGGHPTAEALAPALQWRVQRRELQQKLQEVVAARQGPPTLELDRKYIELWKPNFFDKQPRHQPLLVEYKAAFGRLKKLKAYIELGETCTPEGERKLAAALTDLPEAYHPKLRRRCRLALRRAKALQAIRQHIQDGAALALIDAYDSLAE

Radius of gyration: 47.99 Å; chains: 1; bounding box: 96×68×135 Å